Protein AF-A0A0N4WZH7-F1 (afdb_monomer)

pLDDT: mean 87.31, std 12.58, range [33.81, 98.62]

Nearest PDB structures (foldseek):
  8fkv-assembly1_NS  TM=9.648E-01  e=4.299E-36  Homo sapiens
  6zqf-assembly1_CJ  TM=9.391E-01  e=1.153E-21  Saccharomyces cerevisiae S288C
  7d5s-assembly1_5G  TM=7.891E-01  e=1.921E-23  Saccharomyces cerevisiae S288C
  7d5t-assembly1_5G  TM=8.733E-01  e=1.456E-21  Saccharomyces cerevisiae S288C
  6zqe-assembly1_CJ  TM=8.365E-01  e=8.738E-20  Saccharomyces cerevisiae S288C

Organism: Haemonchus placei (NCBI:txid6290)

Sequence (357 aa):
MSPFAKKTTWKFCFELHKCIPNSEIFSRKGVPLKKVVKQAISKSYTDLLVIHEDQKKPNGIIFCHLPEGPTAYFKINSLKFSKDIVHCGESTSHNPEVVLNNFNTRLGHSIARMFACLFPHDPKFTGRRVIEHDEANDEFARYFNRETTPKVLITMSPFAKKTTWKFCFELHKCIPNSEIFSRKGVPLKKVVKQAVSKSYTDLLVIHEDQKKPNGIIFCHLPEGPTAYFKINSLKFSKDIVHCGESTSHNPEVVLNNFNTRLGHSIARMFACLFPHDPKFTGRRVVTFHNQRDYIFFRHHRYEFKKEGQKAALHELGPRFTLRLKWLQKGTFDTRWGEFEWVLKRHEMETSRRRFFL

Structure (mmCIF, N/CA/C/O backbone):
data_AF-A0A0N4WZH7-F1
#
_entry.id   AF-A0A0N4WZH7-F1
#
loop_
_atom_site.group_PDB
_atom_site.id
_atom_site.type_symbol
_atom_site.label_atom_id
_atom_site.label_alt_id
_atom_site.label_comp_id
_atom_site.label_asym_id
_atom_site.label_entity_id
_atom_site.label_seq_id
_atom_site.pdbx_PDB_ins_code
_atom_site.Cartn_x
_atom_site.Cartn_y
_atom_site.Cartn_z
_atom_site.occupancy
_atom_site.B_iso_or_equiv
_atom_site.auth_seq_id
_atom_site.auth_comp_id
_atom_site.auth_asym_id
_atom_site.auth_atom_id
_atom_site.pdbx_PDB_model_num
ATOM 1 N N . MET A 1 1 ? -36.657 -14.010 46.574 1.00 39.59 1 MET A N 1
ATOM 2 C CA . MET A 1 1 ? -35.929 -12.909 45.893 1.00 39.59 1 MET A CA 1
ATOM 3 C C . MET A 1 1 ? -35.488 -11.883 46.931 1.00 39.59 1 MET A C 1
ATOM 5 O O . MET A 1 1 ? -36.318 -11.444 47.715 1.00 39.59 1 MET A O 1
ATOM 9 N N . SER A 1 2 ? -34.201 -11.527 46.962 1.00 33.81 2 SER A N 1
ATOM 10 C CA . SER A 1 2 ? -33.641 -10.518 47.881 1.00 33.81 2 SER A CA 1
ATOM 11 C C . SER A 1 2 ? -34.303 -9.136 47.690 1.00 33.81 2 SER A C 1
ATOM 13 O O . SER A 1 2 ? -34.558 -8.753 46.544 1.00 33.81 2 SER A O 1
ATOM 15 N N . PRO A 1 3 ? -34.537 -8.345 48.759 1.00 42.62 3 PRO A N 1
ATOM 16 C CA . PRO A 1 3 ? -35.141 -7.005 48.686 1.00 42.62 3 PRO A CA 1
ATOM 17 C C . PRO A 1 3 ? -34.359 -5.997 47.817 1.00 42.62 3 PRO A C 1
ATOM 19 O O . PRO A 1 3 ? -34.888 -4.945 47.461 1.00 42.62 3 PRO A O 1
ATOM 22 N N . PHE A 1 4 ? -33.131 -6.327 47.400 1.00 47.91 4 PHE A N 1
ATOM 23 C CA . PHE A 1 4 ? -32.320 -5.517 46.485 1.00 47.91 4 PHE A CA 1
ATOM 24 C C . PHE A 1 4 ? -32.669 -5.700 44.995 1.00 47.91 4 PHE A C 1
ATOM 26 O O . PHE A 1 4 ? -32.384 -4.812 44.193 1.00 47.91 4 PHE A O 1
ATOM 33 N N . ALA A 1 5 ? -33.365 -6.781 44.619 1.00 44.81 5 ALA A N 1
ATOM 34 C CA . ALA A 1 5 ? -33.697 -7.119 43.227 1.00 44.81 5 ALA A CA 1
ATOM 35 C C . ALA A 1 5 ? -34.700 -6.156 42.543 1.00 44.81 5 ALA A C 1
ATOM 37 O O . ALA A 1 5 ? -34.982 -6.290 41.352 1.00 44.81 5 ALA A O 1
ATOM 38 N N . LYS A 1 6 ? -35.248 -5.170 43.270 1.00 51.69 6 LYS A N 1
ATOM 39 C CA . LYS A 1 6 ? -36.235 -4.209 42.742 1.00 51.69 6 LYS A CA 1
ATOM 40 C C . LYS A 1 6 ? -35.627 -2.924 42.160 1.00 51.69 6 LYS A C 1
ATOM 42 O O . LYS A 1 6 ? -36.328 -2.214 41.444 1.00 51.69 6 LYS A O 1
ATOM 47 N N . LYS A 1 7 ? -34.348 -2.612 42.413 1.00 72.12 7 LYS A N 1
ATOM 48 C CA . LYS A 1 7 ? -33.707 -1.393 41.880 1.00 72.12 7 LYS A CA 1
ATOM 49 C C . LYS A 1 7 ? -33.220 -1.602 40.439 1.00 72.12 7 LYS A C 1
ATOM 51 O O . LYS A 1 7 ? -32.592 -2.609 40.128 1.00 72.12 7 LYS A O 1
ATOM 56 N N . THR A 1 8 ? -33.484 -0.630 39.570 1.00 82.81 8 THR A N 1
ATOM 57 C CA . THR A 1 8 ? -33.053 -0.572 38.153 1.00 82.81 8 THR A CA 1
ATOM 58 C C . THR A 1 8 ? -31.553 -0.817 37.981 1.00 82.81 8 THR A C 1
ATOM 60 O O . THR A 1 8 ? -31.154 -1.574 37.102 1.00 82.81 8 THR A O 1
ATOM 63 N N . THR A 1 9 ? -30.729 -0.260 38.867 1.00 86.06 9 THR A N 1
ATOM 64 C CA . THR A 1 9 ? -29.274 -0.459 38.879 1.00 86.06 9 THR A CA 1
ATOM 65 C C . THR A 1 9 ? -28.875 -1.902 39.134 1.00 86.06 9 THR A C 1
ATOM 67 O O . THR A 1 9 ? -27.997 -2.423 38.458 1.00 86.06 9 THR A O 1
ATOM 70 N N . TRP A 1 10 ? -29.570 -2.590 40.040 1.00 87.75 10 TRP A N 1
ATOM 71 C CA . TRP A 1 10 ? -29.320 -4.008 40.285 1.00 87.75 10 TRP A CA 1
ATOM 72 C C . TRP A 1 10 ? -29.681 -4.861 39.077 1.00 87.75 10 TRP A C 1
ATOM 74 O O . TRP A 1 10 ? -28.908 -5.739 38.710 1.00 87.75 10 TRP A O 1
ATOM 84 N N . LYS A 1 11 ? -30.808 -4.564 38.418 1.00 88.88 11 LYS A N 1
ATOM 85 C CA . LYS A 1 11 ? -31.168 -5.225 37.155 1.00 88.88 11 LYS A CA 1
ATOM 86 C C . LYS A 1 11 ? -30.075 -5.039 36.106 1.00 88.88 11 LYS A C 1
ATOM 88 O O . LYS A 1 11 ? -29.728 -5.996 35.430 1.00 88.88 11 LYS A O 1
ATOM 93 N N . PHE A 1 12 ? -29.498 -3.840 36.015 1.00 91.19 12 PHE A N 1
ATOM 94 C CA . PHE A 1 12 ? -28.421 -3.571 35.068 1.00 91.19 12 PHE A CA 1
ATOM 95 C C . PHE A 1 12 ? -27.140 -4.347 35.400 1.00 91.19 12 PHE A C 1
ATOM 97 O O . PHE A 1 12 ? -26.557 -4.952 34.506 1.00 91.19 12 PHE A O 1
ATOM 104 N N . CYS A 1 13 ? -26.755 -4.425 36.679 1.00 91.75 13 CYS A N 1
ATOM 105 C CA . CYS A 1 13 ? -25.639 -5.271 37.107 1.00 91.75 13 CYS A CA 1
ATOM 106 C C . CYS A 1 13 ? -25.865 -6.751 36.763 1.00 91.75 13 CYS A C 1
ATOM 108 O O . CYS A 1 13 ? -24.926 -7.417 36.343 1.00 91.75 13 CYS A O 1
ATOM 110 N N . PHE A 1 14 ? -27.091 -7.266 36.913 1.00 90.75 14 PHE A N 1
ATOM 111 C CA . PHE A 1 14 ? -27.410 -8.650 36.551 1.00 90.75 14 PHE A CA 1
ATOM 112 C C . PHE A 1 14 ? -27.307 -8.910 35.045 1.00 90.75 14 PHE A C 1
ATOM 114 O O . PHE A 1 14 ? -26.806 -9.960 34.662 1.00 90.75 14 PHE A O 1
ATOM 121 N N . GLU A 1 15 ? -27.737 -7.976 34.193 1.00 89.50 15 GLU A N 1
ATOM 122 C CA . GLU A 1 15 ? -27.563 -8.118 32.738 1.00 89.50 15 GLU A CA 1
ATOM 123 C C . GLU A 1 15 ? -26.082 -8.080 32.347 1.00 89.50 15 GLU A C 1
ATOM 125 O O . GLU A 1 15 ? -25.635 -8.919 31.574 1.00 89.50 15 GLU A O 1
ATOM 130 N N . LEU A 1 16 ? -25.292 -7.170 32.931 1.00 90.19 16 LEU A N 1
ATOM 131 C CA . LEU A 1 16 ? -23.845 -7.132 32.694 1.00 90.19 16 LEU A CA 1
ATOM 132 C C . LEU A 1 16 ? -23.151 -8.416 33.158 1.00 90.19 16 LEU A C 1
ATOM 134 O O . LEU A 1 16 ? -22.280 -8.919 32.458 1.00 90.19 16 LEU A O 1
ATOM 138 N N . HIS A 1 17 ? -23.554 -8.964 34.304 1.00 90.12 17 HIS A N 1
ATOM 139 C CA . HIS A 1 17 ? -23.001 -10.207 34.840 1.00 90.12 17 HIS A CA 1
ATOM 140 C C . HIS A 1 17 ? -23.251 -11.412 33.925 1.00 90.12 17 HIS A C 1
ATOM 142 O O . HIS A 1 17 ? -22.389 -12.274 33.811 1.00 90.12 17 HIS A O 1
ATOM 148 N N . LYS A 1 18 ? -24.390 -11.450 33.220 1.00 86.81 18 LYS A N 1
ATOM 149 C CA . LYS A 1 18 ? -24.650 -12.483 32.204 1.00 86.81 18 LYS A CA 1
ATOM 150 C C . LYS A 1 18 ? -23.731 -12.359 30.988 1.00 86.81 18 LYS A C 1
ATOM 152 O O . LYS A 1 18 ? -23.432 -13.365 30.359 1.00 86.81 18 LYS A O 1
ATOM 157 N N . CYS A 1 19 ? -23.311 -11.141 30.649 1.00 86.25 19 CYS A N 1
ATOM 158 C CA . CYS A 1 19 ? -22.458 -10.884 29.492 1.00 86.25 19 CYS A CA 1
ATOM 159 C C . CYS A 1 19 ? -20.964 -11.020 29.806 1.00 86.25 19 CYS A C 1
ATOM 161 O O . CYS A 1 19 ? -20.192 -11.319 28.904 1.00 86.25 19 CYS A O 1
ATOM 163 N N . ILE A 1 20 ? -20.541 -10.752 31.045 1.00 88.75 20 ILE A N 1
ATOM 164 C CA . ILE A 1 20 ? -19.127 -10.738 31.430 1.00 88.75 20 ILE A CA 1
ATOM 165 C C . ILE A 1 20 ? -18.793 -12.047 32.162 1.00 88.75 20 ILE A C 1
ATOM 167 O O . ILE A 1 20 ? -19.196 -12.217 33.319 1.00 88.75 20 ILE A O 1
ATOM 171 N N . PRO A 1 21 ? -18.057 -12.970 31.526 1.00 83.00 21 PRO A N 1
ATOM 172 C CA . PRO A 1 21 ? -17.650 -14.229 32.148 1.00 83.00 21 PRO A CA 1
ATOM 173 C C . PRO A 1 21 ? -16.775 -13.996 33.387 1.00 83.00 21 PRO A C 1
ATOM 175 O O . PRO A 1 21 ? -16.051 -13.009 33.479 1.00 83.00 21 PRO A O 1
ATOM 178 N N . ASN A 1 22 ? -16.836 -14.921 34.351 1.00 86.12 22 ASN A N 1
ATOM 179 C CA . ASN A 1 22 ? -16.078 -14.867 35.612 1.00 86.12 22 ASN A CA 1
ATOM 180 C C . ASN A 1 22 ? -16.279 -13.576 36.440 1.00 86.12 22 ASN A C 1
ATOM 182 O O . ASN A 1 22 ? -15.419 -13.210 37.240 1.00 86.12 22 ASN A O 1
ATOM 186 N N . SER A 1 23 ? -17.404 -12.875 36.266 1.00 91.19 23 SER A N 1
ATOM 187 C CA . SER A 1 23 ? -17.709 -11.660 37.029 1.00 91.19 23 SER A CA 1
ATOM 188 C C . SER A 1 23 ? -18.416 -11.959 38.361 1.00 91.19 23 SER A C 1
ATOM 190 O O . SER A 1 23 ? -19.187 -12.908 38.468 1.00 91.19 23 SER A O 1
ATOM 192 N N . GLU A 1 24 ? -18.201 -11.122 39.382 1.00 93.25 24 GLU A 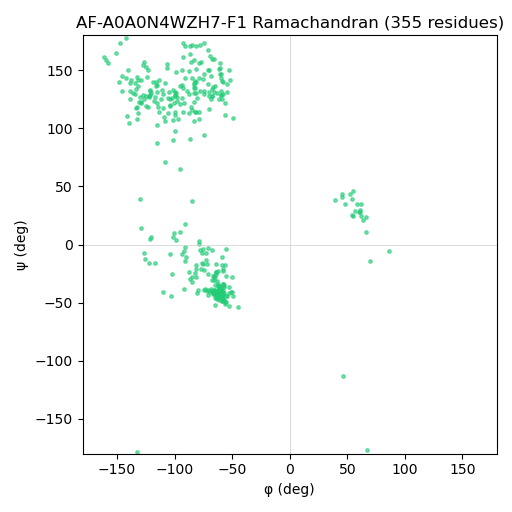N 1
ATOM 193 C CA . GLU A 1 24 ? -18.922 -11.164 40.668 1.00 93.25 24 GLU A CA 1
ATOM 194 C C . GLU A 1 24 ? -19.631 -9.820 40.903 1.00 93.25 24 GLU A C 1
ATOM 196 O O . GLU A 1 24 ? -19.029 -8.750 40.781 1.00 93.25 24 GLU A O 1
ATOM 201 N N . ILE A 1 25 ? -20.918 -9.849 41.271 1.00 92.81 25 ILE A N 1
ATOM 202 C CA . ILE A 1 25 ? -21.655 -8.630 41.633 1.00 92.81 25 ILE A CA 1
ATOM 203 C C . ILE A 1 25 ? -21.427 -8.312 43.112 1.00 92.81 25 ILE A C 1
ATOM 205 O O . ILE A 1 25 ? -21.870 -9.044 43.996 1.00 92.81 25 ILE A O 1
ATOM 209 N N . PHE A 1 26 ? -20.836 -7.150 43.391 1.00 90.19 26 PHE A N 1
ATOM 210 C CA . PHE A 1 26 ? -20.597 -6.676 44.752 1.00 90.19 26 PHE A CA 1
ATOM 211 C C . PHE A 1 26 ? -21.476 -5.471 45.122 1.00 90.19 26 PHE A C 1
ATOM 213 O O . PHE A 1 26 ? -21.505 -4.450 44.433 1.00 90.19 26 PHE A O 1
ATOM 220 N N . SER A 1 27 ? -22.164 -5.545 46.268 1.00 86.12 27 SER A N 1
ATOM 221 C CA . SER A 1 27 ? -22.919 -4.408 46.804 1.00 86.12 27 SER A CA 1
ATOM 222 C C . SER A 1 27 ? -22.040 -3.527 47.683 1.00 86.12 27 SER A C 1
ATOM 224 O O . SER A 1 27 ? -21.668 -3.912 48.789 1.00 86.12 27 SER A O 1
ATOM 226 N N . ARG A 1 28 ? -21.787 -2.294 47.235 1.00 83.25 28 ARG A N 1
ATOM 227 C CA . ARG A 1 28 ? -20.926 -1.346 47.953 1.00 83.25 28 ARG A CA 1
ATOM 228 C C . ARG A 1 28 ? -21.455 -0.946 49.338 1.00 83.25 28 ARG A C 1
ATOM 230 O O . ARG A 1 28 ? -20.640 -0.649 50.195 1.00 83.25 28 ARG A O 1
ATOM 237 N N . LYS A 1 29 ? -22.777 -0.898 49.570 1.00 82.81 29 LYS A N 1
ATOM 238 C CA . LYS A 1 29 ? -23.427 -0.540 50.862 1.00 82.81 29 LYS A CA 1
ATOM 239 C C . LYS A 1 29 ? -22.747 0.609 51.649 1.00 82.81 29 LYS A C 1
ATOM 241 O O . LYS A 1 29 ? -22.643 0.552 52.867 1.00 82.81 29 LYS A O 1
ATOM 246 N N . GLY A 1 30 ? -22.256 1.643 50.959 1.00 81.12 30 GLY A N 1
ATOM 247 C CA . GLY A 1 30 ? -21.566 2.789 51.578 1.00 81.12 30 GLY A CA 1
ATOM 248 C C . GLY A 1 30 ? -20.056 2.625 51.825 1.00 81.12 30 GLY A C 1
ATOM 249 O O . GLY A 1 30 ? -19.393 3.604 52.157 1.00 81.12 30 GLY A O 1
ATOM 250 N N . VAL A 1 31 ? -19.466 1.448 51.593 1.00 88.19 31 VAL A N 1
ATOM 251 C CA . VAL A 1 31 ? -18.012 1.220 51.687 1.00 88.19 31 VAL A CA 1
ATOM 252 C C . VAL A 1 31 ? -17.268 2.162 50.727 1.00 88.19 31 VAL A C 1
ATOM 254 O O . VAL A 1 31 ? -17.624 2.219 49.553 1.00 88.19 31 VAL A O 1
ATOM 257 N N . PRO A 1 32 ? -16.233 2.911 51.150 1.00 90.44 32 PRO A N 1
ATOM 258 C CA . PRO A 1 32 ? -15.471 3.788 50.257 1.00 90.44 32 PRO A CA 1
ATOM 259 C C . PRO A 1 32 ? -14.846 3.039 49.072 1.00 90.44 32 PRO A C 1
ATOM 261 O O . PRO A 1 32 ? -14.278 1.963 49.253 1.00 90.44 32 PRO A O 1
ATOM 264 N N . LEU A 1 33 ? -14.870 3.633 47.871 1.00 88.81 33 LEU A N 1
ATOM 265 C CA . LEU A 1 33 ? -14.382 2.977 46.647 1.00 88.81 33 LEU A CA 1
ATOM 266 C C . LEU A 1 33 ? -12.917 2.524 46.761 1.00 88.81 33 LEU A C 1
ATOM 268 O O . LEU A 1 33 ? -12.581 1.427 46.337 1.00 88.81 33 LEU A O 1
ATOM 272 N N . LYS A 1 34 ? -12.068 3.308 47.437 1.00 89.94 34 LYS A N 1
ATOM 273 C CA . LYS A 1 34 ? -10.663 2.952 47.703 1.00 89.94 34 LYS A CA 1
ATOM 274 C C . LYS A 1 34 ? -10.514 1.633 48.478 1.00 89.94 34 LYS A C 1
ATOM 276 O O . LYS A 1 34 ? -9.556 0.905 48.249 1.00 89.94 34 LYS A O 1
ATOM 281 N N . LYS A 1 35 ? -11.447 1.312 49.386 1.00 92.06 35 LYS A N 1
ATOM 282 C CA . LYS A 1 35 ? -11.456 0.024 50.104 1.00 92.06 35 LYS A CA 1
ATOM 283 C C . LYS A 1 35 ? -11.922 -1.114 49.195 1.00 92.06 35 LYS A C 1
ATOM 285 O O . LYS A 1 35 ? -11.326 -2.181 49.238 1.00 92.06 35 LYS A O 1
ATOM 290 N N . VAL A 1 36 ? -12.920 -0.860 48.345 1.00 91.81 36 VAL A N 1
ATOM 291 C CA . VAL A 1 36 ? -13.404 -1.838 47.354 1.00 91.81 36 VAL A CA 1
ATOM 292 C C . VAL A 1 36 ? -12.299 -2.204 46.364 1.00 91.81 36 VAL A C 1
ATOM 294 O O . VAL A 1 36 ? -12.072 -3.382 46.135 1.00 91.81 36 VAL A O 1
ATOM 297 N N . VAL A 1 37 ? -11.554 -1.220 45.850 1.00 91.62 37 VAL A N 1
ATOM 298 C CA . VAL A 1 37 ? -10.400 -1.450 44.962 1.00 91.62 37 VAL A CA 1
ATOM 299 C C . VAL A 1 37 ? -9.345 -2.323 45.645 1.00 91.62 37 VAL A C 1
ATOM 301 O O . VAL A 1 37 ? -8.926 -3.327 45.081 1.00 91.62 37 VAL A O 1
ATOM 304 N N . LYS A 1 38 ? -8.963 -2.006 46.892 1.00 91.69 38 LYS A N 1
ATOM 305 C CA . LYS A 1 38 ? -8.014 -2.833 47.660 1.00 91.69 38 LYS A CA 1
ATOM 306 C C . LYS A 1 38 ? -8.512 -4.266 47.851 1.00 91.69 38 LYS A C 1
ATOM 308 O O . LYS A 1 38 ? -7.734 -5.202 47.710 1.00 91.69 38 LYS A O 1
ATOM 313 N N . GLN A 1 39 ? -9.798 -4.431 48.155 1.00 92.81 39 GLN A N 1
ATOM 314 C CA . GLN A 1 39 ? -10.411 -5.746 48.308 1.00 92.81 39 GLN A CA 1
ATOM 315 C C . GLN A 1 39 ? -10.421 -6.520 46.981 1.00 92.81 39 GLN A C 1
ATOM 317 O O . GLN A 1 39 ? -10.098 -7.705 46.972 1.00 92.81 39 GLN A O 1
ATOM 322 N N . ALA A 1 40 ? -10.741 -5.859 45.868 1.00 92.69 40 ALA A N 1
ATOM 323 C CA . ALA A 1 40 ? -10.736 -6.464 44.541 1.00 92.69 40 ALA A CA 1
ATOM 324 C C . ALA A 1 40 ? -9.331 -6.960 44.159 1.00 92.69 40 ALA A C 1
ATOM 326 O O . ALA A 1 40 ? -9.175 -8.126 43.807 1.00 92.69 40 ALA A O 1
ATOM 327 N N . ILE A 1 41 ? -8.304 -6.123 44.360 1.00 90.81 41 ILE A N 1
ATOM 328 C CA . ILE A 1 41 ? -6.895 -6.494 44.155 1.00 90.81 41 ILE A CA 1
ATOM 329 C C . ILE A 1 41 ? -6.507 -7.685 45.044 1.00 90.81 41 ILE A C 1
ATOM 331 O O . ILE A 1 41 ? -5.906 -8.638 44.560 1.00 90.81 41 ILE A O 1
ATOM 335 N N . SER A 1 42 ? -6.891 -7.680 46.329 1.00 92.31 42 SER A N 1
ATOM 336 C CA . SER A 1 42 ? -6.578 -8.785 47.256 1.00 92.31 42 SER A CA 1
ATOM 337 C C . SER A 1 42 ? -7.233 -10.119 46.881 1.00 92.31 42 SER A C 1
ATOM 339 O O . SER A 1 42 ? -6.741 -11.171 47.271 1.00 92.31 42 SER A O 1
ATOM 341 N N . LYS A 1 43 ? -8.333 -10.070 46.123 1.00 92.38 43 LYS A N 1
ATOM 342 C CA . LYS A 1 43 ? -9.041 -11.233 45.580 1.00 92.38 43 LYS A CA 1
ATOM 343 C C . LYS A 1 43 ? -8.621 -11.564 44.140 1.00 92.38 43 LYS A C 1
ATOM 345 O O . LYS A 1 43 ? -9.285 -12.365 43.494 1.00 92.38 43 LYS A O 1
ATOM 350 N N . SER A 1 44 ? -7.556 -10.938 43.636 1.00 89.75 44 SER A N 1
ATOM 351 C CA . SER A 1 44 ? -7.021 -11.157 42.286 1.00 89.75 44 SER A CA 1
ATOM 352 C C . SER A 1 44 ? -7.996 -10.827 41.147 1.00 89.75 44 SER A C 1
ATOM 354 O O . SER A 1 44 ? -7.878 -11.380 40.057 1.00 89.75 44 SER A O 1
ATOM 356 N N . TYR A 1 45 ? -8.931 -9.896 41.364 1.00 90.88 45 TYR A N 1
ATOM 357 C CA . TYR A 1 45 ? -9.736 -9.352 40.269 1.00 90.88 45 TYR A CA 1
ATOM 358 C C . TYR A 1 45 ? -8.875 -8.475 39.355 1.00 90.88 45 TYR A C 1
ATOM 360 O O . TYR A 1 45 ? -8.173 -7.580 39.831 1.00 90.88 45 TYR A O 1
ATOM 368 N N . THR A 1 46 ? -8.964 -8.712 38.045 1.00 90.19 46 THR A N 1
ATOM 369 C CA . THR A 1 46 ? -8.238 -7.949 37.015 1.00 90.19 46 THR A CA 1
ATOM 370 C C . THR A 1 46 ? -8.925 -6.637 36.671 1.00 90.19 46 THR A C 1
ATOM 372 O O . THR A 1 46 ? -8.264 -5.679 36.287 1.00 90.19 46 THR A O 1
ATOM 375 N N . ASP A 1 47 ? -10.246 -6.569 36.826 1.00 92.69 47 ASP A N 1
ATOM 376 C CA . ASP A 1 47 ? -11.045 -5.428 36.405 1.00 92.69 47 ASP A CA 1
ATOM 377 C C . ASP A 1 47 ? -12.163 -5.147 37.410 1.00 92.69 47 ASP A C 1
ATOM 379 O O . ASP A 1 47 ? -12.766 -6.051 37.993 1.00 92.69 47 ASP A O 1
ATOM 383 N N . LEU A 1 48 ? -12.450 -3.863 37.612 1.00 94.31 48 LEU A N 1
ATOM 384 C CA . LEU A 1 48 ? -13.529 -3.375 38.458 1.00 94.31 48 LEU A CA 1
ATOM 385 C C . LEU A 1 48 ? -14.453 -2.475 37.642 1.00 94.31 48 LEU A C 1
ATOM 387 O O . LEU A 1 48 ? -14.053 -1.405 37.176 1.00 94.31 48 LEU A O 1
ATOM 391 N N . LEU A 1 49 ? -15.716 -2.886 37.528 1.00 94.75 49 LEU A N 1
ATOM 392 C CA . LEU A 1 49 ? -16.781 -2.070 36.955 1.00 94.75 49 LEU A CA 1
ATOM 393 C C . LEU A 1 49 ? -17.576 -1.398 38.075 1.00 94.75 49 LEU A C 1
ATOM 395 O O . LEU A 1 49 ? -18.132 -2.063 38.949 1.00 94.75 49 LEU A O 1
ATOM 399 N N . VAL A 1 50 ? -17.666 -0.070 38.036 1.00 93.88 50 VAL A N 1
ATOM 400 C CA . VAL A 1 50 ? -18.451 0.710 39.000 1.00 93.88 50 VAL A CA 1
ATOM 401 C C . VAL A 1 50 ? -19.617 1.363 38.280 1.00 93.88 50 VAL A C 1
ATOM 403 O O . VAL A 1 50 ? -19.426 2.250 37.449 1.00 93.88 50 VAL A O 1
ATOM 406 N N . ILE A 1 51 ? -20.835 0.951 38.624 1.00 92.94 51 ILE A N 1
ATOM 407 C CA . ILE A 1 51 ? -22.052 1.569 38.098 1.00 92.94 51 ILE A CA 1
ATOM 408 C C . ILE A 1 51 ? -22.373 2.816 38.920 1.00 92.94 51 ILE A C 1
ATOM 410 O O . ILE A 1 51 ? -22.530 2.746 40.141 1.00 92.94 51 ILE A O 1
ATOM 414 N N . HIS A 1 52 ? -22.462 3.955 38.241 1.00 89.19 52 HIS A N 1
ATOM 415 C CA . HIS A 1 52 ? -22.899 5.215 38.822 1.00 89.19 52 HIS A CA 1
ATOM 416 C C . HIS A 1 52 ? -24.425 5.338 38.703 1.00 89.19 52 HIS A C 1
ATOM 418 O O . HIS A 1 52 ? -25.005 5.082 37.643 1.00 89.19 52 HIS A O 1
ATOM 424 N N . GLU A 1 53 ? -25.070 5.709 39.809 1.00 86.38 53 GLU A N 1
ATOM 425 C CA . GLU A 1 53 ? -26.519 5.876 39.921 1.00 86.38 53 GLU A CA 1
ATOM 426 C C . GLU A 1 53 ? -26.837 7.346 40.195 1.00 86.38 53 GLU A C 1
ATOM 428 O O . GLU A 1 53 ? -26.266 7.949 41.102 1.00 86.38 53 GLU A O 1
ATOM 433 N N . ASP A 1 54 ? -27.778 7.900 39.437 1.00 84.19 54 ASP A N 1
ATOM 434 C CA . ASP A 1 54 ? -28.360 9.220 39.666 1.00 84.19 54 ASP A CA 1
ATOM 435 C C . ASP A 1 54 ? -29.881 9.124 39.536 1.00 84.19 54 ASP A C 1
ATOM 437 O O . ASP A 1 54 ? -30.398 8.388 38.696 1.00 84.19 54 ASP A O 1
ATOM 441 N N . GLN A 1 55 ? -30.611 9.801 40.421 1.00 83.62 55 GLN A N 1
ATOM 442 C CA . GLN A 1 55 ? -32.076 9.724 40.510 1.00 83.62 55 GLN A CA 1
ATOM 443 C C . GLN A 1 55 ? -32.636 8.284 40.447 1.00 83.62 55 GLN A C 1
ATOM 445 O O . GLN A 1 55 ? -33.650 8.013 39.801 1.00 83.62 55 GLN A O 1
ATOM 450 N N . LYS A 1 56 ? -31.973 7.334 41.126 1.00 81.69 56 LYS A N 1
ATOM 451 C CA . LYS A 1 56 ? -32.324 5.899 41.129 1.00 81.69 56 LYS A CA 1
ATOM 452 C C . LYS A 1 56 ? -32.272 5.239 39.739 1.00 81.69 56 LYS A C 1
ATOM 454 O O . LYS A 1 56 ? -33.002 4.276 39.490 1.00 81.69 56 LYS A O 1
ATOM 459 N N . LYS A 1 57 ? -31.443 5.736 38.819 1.00 85.19 57 LYS A N 1
ATOM 460 C CA . LYS A 1 57 ? -31.192 5.143 37.498 1.00 85.19 57 LYS A CA 1
ATOM 461 C C . LYS A 1 57 ? -29.687 5.072 37.211 1.00 85.19 57 LYS A C 1
ATOM 463 O O . LYS A 1 57 ? -28.959 5.992 37.580 1.00 85.19 57 LYS A O 1
ATOM 468 N N . PRO A 1 58 ? -29.206 4.025 36.521 1.00 90.12 58 PRO A N 1
ATOM 469 C CA . PRO A 1 58 ? -27.841 4.003 36.006 1.00 90.12 58 PRO A CA 1
ATOM 470 C C . PRO A 1 58 ? -27.631 5.145 35.014 1.00 90.12 58 PRO A C 1
ATOM 472 O O . PRO A 1 58 ? -28.379 5.253 34.043 1.00 90.12 58 PRO A O 1
ATOM 475 N N . ASN A 1 59 ? -26.617 5.976 35.238 1.00 92.06 59 ASN A N 1
ATOM 476 C CA . ASN A 1 59 ? -26.267 7.072 34.327 1.00 92.06 59 ASN A CA 1
ATOM 477 C C . ASN A 1 59 ? -24.792 7.051 33.891 1.00 92.06 59 ASN A C 1
ATOM 479 O O . ASN A 1 59 ? -24.409 7.805 32.996 1.00 92.06 59 ASN A O 1
ATOM 483 N N . GLY A 1 60 ? -23.971 6.179 34.477 1.00 93.94 60 GLY A N 1
ATOM 484 C CA . GLY A 1 60 ? -22.566 6.051 34.120 1.00 93.94 60 GLY A CA 1
ATOM 485 C C . GLY A 1 60 ? -21.962 4.715 34.531 1.00 93.94 60 GLY A C 1
ATOM 486 O O . GLY A 1 60 ? -22.476 4.029 35.415 1.00 93.94 60 GLY A O 1
ATOM 487 N N . ILE A 1 61 ? -20.861 4.351 33.882 1.00 95.12 61 ILE A N 1
ATOM 488 C CA . ILE A 1 61 ? -20.064 3.157 34.175 1.00 95.12 61 ILE A CA 1
ATOM 489 C C . ILE A 1 61 ? -18.600 3.564 34.187 1.00 95.12 61 ILE A C 1
ATOM 491 O O . ILE A 1 61 ? -18.121 4.198 33.248 1.00 95.12 61 ILE A O 1
ATOM 495 N N . ILE A 1 62 ? -17.887 3.186 35.240 1.00 93.94 62 ILE A N 1
ATOM 496 C CA . ILE A 1 62 ? -16.433 3.293 35.308 1.00 93.94 62 ILE A CA 1
ATOM 497 C C . ILE A 1 62 ? -15.862 1.904 35.073 1.00 93.94 62 ILE A C 1
ATOM 499 O O . ILE A 1 62 ? -16.223 0.974 35.787 1.00 93.94 62 ILE A O 1
ATOM 503 N N . PHE A 1 63 ? -14.957 1.791 34.112 1.00 94.50 63 PHE A N 1
ATOM 504 C CA . PHE A 1 63 ? -14.096 0.630 33.932 1.00 94.50 63 PHE A CA 1
ATOM 505 C C . PHE A 1 63 ? -12.738 0.963 34.530 1.00 94.50 63 PHE A C 1
ATOM 507 O O . PHE A 1 63 ? -12.173 2.013 34.220 1.00 94.50 63 PHE A O 1
ATOM 514 N N . CYS A 1 64 ? -12.236 0.100 35.401 1.00 92.62 64 CYS A N 1
ATOM 515 C CA . CYS A 1 64 ? -10.945 0.258 36.046 1.00 92.62 64 CYS A CA 1
ATOM 516 C C . CYS A 1 64 ? -10.183 -1.055 35.920 1.00 92.62 64 CYS A C 1
ATOM 518 O O . CYS A 1 64 ? -10.597 -2.055 36.502 1.00 92.62 64 CYS A O 1
ATOM 520 N N . HIS A 1 65 ? -9.090 -1.043 35.164 1.00 91.06 65 HIS A N 1
ATOM 521 C CA . HIS A 1 65 ? -8.186 -2.181 35.108 1.00 91.06 65 HIS A CA 1
ATOM 522 C C . HIS A 1 65 ? -7.254 -2.138 36.329 1.00 91.06 65 HIS A C 1
ATOM 524 O O . HIS A 1 65 ? -6.692 -1.093 36.661 1.00 91.06 65 HIS A O 1
ATOM 530 N N . LEU A 1 66 ? -7.129 -3.253 37.036 1.00 89.62 66 LEU A N 1
ATOM 531 C CA . LEU A 1 66 ? -6.403 -3.392 38.296 1.00 89.62 66 LEU A CA 1
ATOM 532 C C . LEU A 1 66 ? -5.089 -4.163 38.080 1.00 89.62 66 LEU A C 1
ATOM 534 O O . LEU A 1 66 ? -4.992 -4.959 37.151 1.00 89.62 66 LEU A O 1
ATOM 538 N N . PRO A 1 67 ? -4.071 -3.983 38.943 1.00 84.19 67 PRO A N 1
ATOM 539 C CA . PRO A 1 67 ? -4.014 -3.049 40.072 1.00 84.19 67 PRO A CA 1
ATOM 540 C C . PRO A 1 67 ? -3.634 -1.609 39.679 1.00 84.19 67 PRO A C 1
ATOM 542 O O . PRO A 1 67 ? -4.015 -0.680 40.387 1.00 84.19 67 PRO A O 1
ATOM 545 N N . GLU A 1 68 ? -2.931 -1.416 38.558 1.00 82.94 68 GLU A N 1
ATOM 546 C CA . GLU A 1 68 ? -2.421 -0.111 38.086 1.00 82.94 68 GLU A CA 1
ATOM 547 C C . GLU A 1 68 ? -2.783 0.165 36.617 1.00 82.94 68 GLU A C 1
ATOM 549 O O . GLU A 1 68 ? -1.984 0.654 35.818 1.00 82.94 68 GLU A O 1
ATOM 554 N N . GLY A 1 69 ? -3.997 -0.204 36.222 1.00 79.88 69 GLY A N 1
ATOM 555 C CA . GLY A 1 69 ? -4.456 -0.080 34.849 1.00 79.88 69 GLY A CA 1
ATOM 556 C C . GLY A 1 69 ? -5.200 1.223 34.540 1.00 79.88 69 GLY A C 1
ATOM 557 O O . GLY A 1 69 ? -5.500 2.036 35.423 1.00 79.88 69 GLY A O 1
ATOM 558 N N . PRO A 1 70 ? -5.520 1.450 33.252 1.00 85.31 70 PRO A N 1
ATOM 559 C CA . PRO A 1 70 ? -6.319 2.594 32.841 1.00 85.31 70 PRO A CA 1
ATOM 560 C C . PRO A 1 70 ? -7.700 2.580 33.506 1.00 85.31 70 PRO A C 1
ATOM 562 O O . PRO A 1 70 ? -8.304 1.531 33.733 1.00 85.31 70 PRO A O 1
ATOM 565 N N . THR A 1 71 ? -8.212 3.779 33.777 1.00 90.88 71 THR A N 1
ATOM 566 C CA . THR A 1 71 ? -9.580 3.994 34.251 1.00 90.88 71 THR A CA 1
ATOM 567 C C . THR A 1 71 ? -10.319 4.881 33.261 1.00 90.88 71 THR A C 1
ATOM 569 O O . THR A 1 71 ? -9.816 5.939 32.881 1.00 90.88 71 THR A O 1
ATOM 572 N N . ALA A 1 72 ? -11.514 4.469 32.850 1.00 93.38 72 ALA A N 1
ATOM 573 C CA . ALA A 1 72 ? -12.348 5.229 31.929 1.00 93.38 72 ALA A CA 1
ATOM 574 C C . ALA A 1 72 ? -13.794 5.295 32.424 1.00 93.38 72 ALA A C 1
ATOM 576 O O . ALA A 1 72 ? -14.379 4.291 32.829 1.00 93.38 72 ALA A O 1
ATOM 577 N N . TYR A 1 73 ? -14.368 6.496 32.373 1.00 94.38 73 TYR A N 1
ATOM 578 C CA . TYR A 1 73 ? -15.768 6.756 32.689 1.00 94.38 73 TYR A CA 1
ATOM 579 C C . TYR A 1 73 ? -16.578 6.912 31.402 1.00 94.38 73 TYR A C 1
ATOM 581 O O . TYR A 1 73 ? -16.205 7.684 30.517 1.00 94.38 73 TYR A O 1
ATOM 589 N N . PHE A 1 74 ? -17.719 6.234 31.334 1.00 94.56 74 PHE A N 1
ATOM 590 C CA . PHE A 1 74 ? -18.674 6.329 30.237 1.00 94.56 74 PHE A CA 1
ATOM 591 C C . PHE A 1 74 ? -20.026 6.761 30.777 1.00 94.56 74 PHE A C 1
ATOM 593 O O . PHE A 1 74 ? -20.576 6.124 31.674 1.00 94.56 74 PHE A O 1
ATOM 600 N N . LYS A 1 75 ? -20.587 7.822 30.198 1.00 94.81 75 LYS A N 1
ATOM 601 C CA . LYS A 1 75 ? -21.974 8.210 30.446 1.00 94.81 75 LYS A CA 1
ATOM 602 C C . LYS A 1 75 ? -22.907 7.250 29.708 1.00 94.81 75 LYS A C 1
ATOM 604 O O . LYS A 1 75 ? -22.735 7.004 28.516 1.00 94.81 75 LYS A O 1
ATOM 609 N N . ILE A 1 76 ? -23.924 6.753 30.401 1.00 93.38 76 ILE A N 1
ATOM 610 C CA . ILE A 1 76 ? -25.001 5.972 29.797 1.00 93.38 76 ILE A CA 1
ATOM 611 C C . ILE A 1 76 ? -26.018 6.960 29.222 1.00 93.38 76 ILE A C 1
ATOM 613 O O . ILE A 1 76 ? -26.755 7.607 29.963 1.00 93.38 76 ILE A O 1
ATOM 617 N N . ASN A 1 77 ? -26.050 7.092 27.895 1.00 89.81 77 ASN A N 1
ATOM 618 C CA . ASN A 1 77 ? -27.018 7.960 27.211 1.00 89.81 77 ASN A CA 1
ATOM 619 C C . ASN A 1 77 ? -28.358 7.257 26.958 1.00 89.81 77 ASN A C 1
ATOM 621 O O . ASN A 1 77 ? -29.405 7.897 26.952 1.00 89.81 77 ASN A O 1
ATOM 625 N N . SER A 1 78 ? -28.327 5.942 26.738 1.00 89.06 78 SER A N 1
ATOM 626 C CA . SER A 1 78 ? -29.507 5.114 26.500 1.00 89.06 78 SER A CA 1
ATOM 627 C C . SER A 1 78 ? -29.285 3.737 27.116 1.00 89.06 78 SER A C 1
ATOM 629 O O . SER A 1 78 ? -28.226 3.144 26.924 1.00 89.06 78 SER A O 1
ATOM 631 N N . LEU A 1 79 ? -30.273 3.247 27.864 1.00 89.12 79 LEU A N 1
ATOM 632 C CA . LEU A 1 79 ? -30.265 1.921 28.475 1.00 89.12 79 LEU A CA 1
ATOM 633 C C . LEU A 1 79 ? -31.568 1.207 28.122 1.00 89.12 79 LEU A C 1
ATOM 635 O O . LEU A 1 79 ? -32.649 1.699 28.448 1.00 89.12 79 LEU A O 1
ATOM 639 N N . LYS A 1 80 ? -31.456 0.042 27.483 1.00 89.75 80 LYS A N 1
ATOM 640 C CA . LYS A 1 80 ? -32.562 -0.889 27.241 1.00 89.75 80 LYS A CA 1
ATOM 641 C C . LYS A 1 80 ? -32.209 -2.227 27.877 1.00 89.75 80 LYS A C 1
ATOM 643 O O . LYS A 1 80 ? -31.085 -2.695 27.716 1.00 89.75 80 LYS A O 1
ATOM 648 N N . PHE A 1 81 ? -33.144 -2.812 28.618 1.00 89.19 81 PHE A N 1
ATOM 649 C CA . PHE A 1 81 ? -32.973 -4.150 29.187 1.00 89.19 81 PHE A CA 1
ATOM 650 C C . PHE A 1 81 ? -33.339 -5.208 28.145 1.00 89.19 81 PHE A C 1
ATOM 652 O O . PHE A 1 81 ? -34.086 -4.898 27.220 1.00 89.19 81 PHE A O 1
ATOM 659 N N . SER A 1 82 ? -32.862 -6.446 28.307 1.00 86.06 82 SER A N 1
ATOM 660 C CA . SER A 1 82 ? -33.130 -7.555 27.368 1.00 86.06 82 SER A CA 1
ATOM 661 C C . SER A 1 82 ? -34.622 -7.697 27.030 1.00 86.06 82 SER A C 1
ATOM 663 O O . SER A 1 82 ? -35.000 -7.742 25.864 1.00 86.06 82 SER A O 1
ATOM 665 N N . LYS A 1 83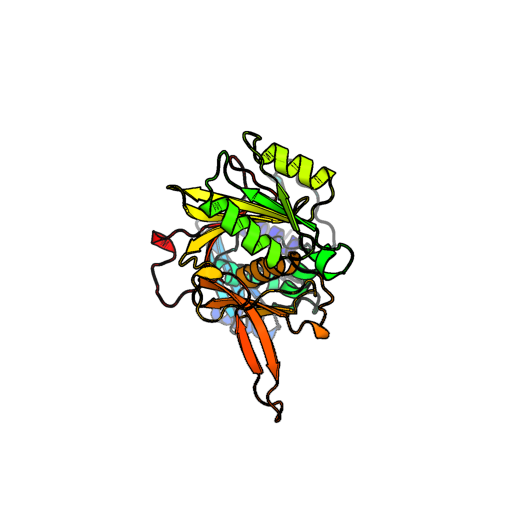 ? -35.484 -7.618 28.051 1.00 85.88 83 LYS A N 1
ATOM 666 C CA . LYS A 1 83 ? -36.954 -7.628 27.930 1.00 85.88 83 LYS A CA 1
ATOM 667 C C . LYS A 1 83 ? -37.562 -6.517 27.058 1.00 85.88 83 LYS A C 1
ATOM 669 O O . LYS A 1 83 ? -38.705 -6.645 26.642 1.00 85.88 83 LYS A O 1
ATOM 674 N N . ASP A 1 84 ? -36.844 -5.417 26.835 1.00 88.38 84 ASP A N 1
ATOM 675 C CA . ASP A 1 84 ? -37.312 -4.255 26.068 1.00 88.38 84 ASP A CA 1
ATOM 676 C C . ASP A 1 84 ? -36.739 -4.251 24.629 1.00 88.38 84 ASP A C 1
ATOM 678 O O . ASP A 1 84 ? -36.909 -3.277 23.890 1.00 88.38 84 ASP A O 1
ATOM 682 N N . ILE A 1 85 ? -36.030 -5.316 24.229 1.00 87.56 85 ILE A N 1
ATOM 683 C CA . ILE A 1 85 ? -35.428 -5.489 22.902 1.00 87.56 85 ILE A CA 1
ATOM 684 C C . ILE A 1 85 ? -36.277 -6.479 22.090 1.00 87.56 85 ILE A C 1
ATOM 686 O O . ILE A 1 85 ? -36.519 -7.608 22.509 1.00 87.56 85 ILE A O 1
ATOM 690 N N . VAL A 1 86 ? -36.718 -6.058 20.901 1.00 87.94 86 VAL A N 1
ATOM 691 C CA . VAL A 1 86 ? -37.500 -6.900 19.981 1.00 87.94 86 VAL A CA 1
ATOM 692 C C . VAL A 1 86 ? -36.613 -8.033 19.448 1.00 87.94 86 VAL A C 1
ATOM 694 O O . VAL A 1 86 ? -35.484 -7.775 19.039 1.00 87.94 86 VAL A O 1
ATOM 697 N N . HIS A 1 87 ? -37.117 -9.272 19.447 1.00 85.88 87 HIS A N 1
ATOM 698 C CA . HIS A 1 87 ? -36.378 -10.484 19.046 1.00 85.88 87 HIS A CA 1
ATOM 699 C C . HIS A 1 87 ? -35.120 -10.794 19.887 1.00 85.88 87 HIS A C 1
ATOM 701 O O . HIS A 1 87 ? -34.171 -11.394 19.386 1.00 85.88 87 HIS A O 1
ATOM 707 N N . CYS A 1 88 ? -35.093 -10.408 21.167 1.00 81.69 88 CYS A N 1
ATOM 708 C CA . CYS A 1 88 ? -33.997 -10.779 22.064 1.00 81.69 88 CYS A CA 1
ATOM 709 C C . CYS A 1 88 ? -34.038 -12.285 22.384 1.00 81.69 88 CYS A C 1
ATOM 711 O O . CYS A 1 88 ? -35.010 -12.765 22.965 1.00 81.69 88 CYS A O 1
ATOM 713 N N . GLY A 1 89 ? -33.000 -13.024 21.983 1.00 79.75 89 GLY A N 1
ATOM 714 C CA . GLY A 1 89 ? -32.814 -14.433 22.339 1.00 79.75 89 GLY A CA 1
ATOM 715 C C . GLY A 1 89 ? -32.208 -14.620 23.733 1.00 79.75 89 GLY A C 1
ATOM 716 O O . GLY A 1 89 ? -31.747 -13.667 24.364 1.00 79.75 89 GLY A O 1
ATOM 717 N N . GLU A 1 90 ? -32.184 -15.862 24.213 1.00 78.25 90 GLU A N 1
ATOM 718 C CA . GLU A 1 90 ? -31.526 -16.206 25.475 1.00 78.25 90 GLU A CA 1
ATOM 719 C C . GLU A 1 90 ? -30.012 -16.372 25.284 1.00 78.25 90 GLU A C 1
ATOM 721 O O . GLU A 1 90 ? -29.549 -16.934 24.290 1.00 78.25 90 GLU A O 1
ATOM 726 N N . SER A 1 91 ? -29.225 -15.877 26.244 1.00 71.50 91 SER A N 1
ATOM 727 C CA . SER A 1 91 ? -27.774 -16.088 26.249 1.00 71.50 91 SER A CA 1
ATOM 728 C C . SER A 1 91 ? -27.462 -17.562 26.482 1.00 71.50 91 SER A C 1
ATOM 730 O O . SER A 1 91 ? -28.013 -18.176 27.395 1.00 71.50 91 SER A O 1
ATOM 732 N N . THR A 1 92 ? -26.532 -18.116 25.706 1.00 78.62 92 THR A N 1
ATOM 733 C CA . THR A 1 92 ? -26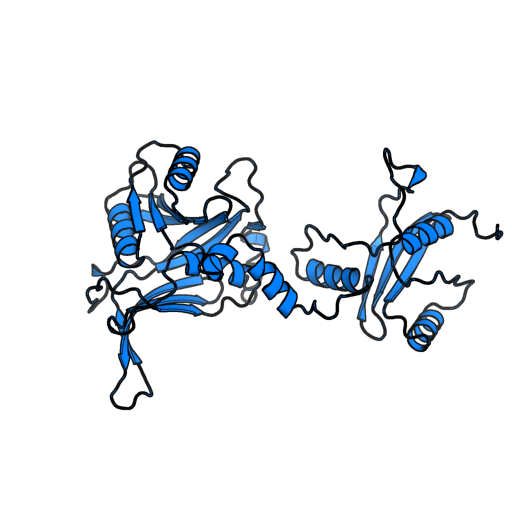.007 -19.465 25.962 1.00 78.62 92 THR A CA 1
ATOM 734 C C . THR A 1 92 ? -24.985 -19.446 27.104 1.00 78.62 92 THR A C 1
ATOM 736 O O . THR A 1 92 ? -24.571 -18.380 27.563 1.00 78.62 92 THR A O 1
ATOM 739 N N . SER A 1 93 ? -24.554 -20.628 27.553 1.00 73.25 93 SER A N 1
ATOM 740 C CA . SER A 1 93 ? -23.496 -20.791 28.559 1.00 73.25 93 SER A CA 1
ATOM 741 C C . SER A 1 93 ? -22.071 -20.631 28.008 1.00 73.25 93 SER A C 1
ATOM 743 O O . SER A 1 93 ? -21.114 -20.804 28.758 1.00 73.25 93 SER A O 1
ATOM 745 N N . HIS A 1 94 ? -21.907 -20.364 26.708 1.00 74.75 94 HIS A N 1
ATOM 746 C CA . HIS A 1 94 ? -20.592 -20.205 26.085 1.00 74.75 94 HIS A CA 1
ATOM 747 C C . HIS A 1 94 ? -20.029 -18.801 26.321 1.00 74.75 94 HIS A C 1
ATOM 749 O O . HIS A 1 94 ? -20.778 -17.829 26.430 1.00 74.75 94 HIS A O 1
ATOM 755 N N . ASN A 1 95 ? -18.698 -18.689 26.352 1.00 73.31 95 ASN A N 1
ATOM 756 C CA . ASN A 1 95 ? -18.035 -17.390 26.436 1.00 73.31 95 ASN A CA 1
ATOM 757 C C . ASN A 1 95 ? -18.353 -16.554 25.185 1.00 73.31 95 ASN A C 1
ATOM 759 O O . ASN A 1 95 ? -18.187 -17.057 24.071 1.00 73.31 95 ASN A O 1
ATOM 763 N N . PRO A 1 96 ? -18.786 -15.294 25.344 1.00 75.00 96 PRO A N 1
A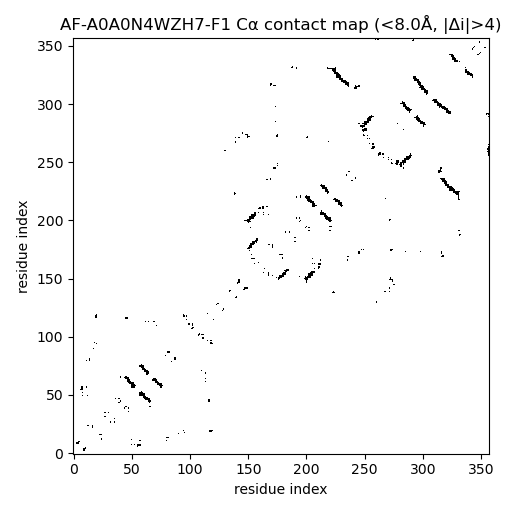TOM 764 C CA . PRO A 1 96 ? -19.093 -14.438 24.209 1.00 75.00 96 PRO A CA 1
ATOM 765 C C . PRO A 1 96 ? -17.819 -13.941 23.518 1.00 75.00 96 PRO A C 1
ATOM 767 O O . PRO A 1 96 ? -16.807 -13.660 24.164 1.00 75.00 96 PRO A O 1
ATOM 770 N N . GLU A 1 97 ? -17.902 -13.774 22.199 1.00 73.19 97 GLU A N 1
ATOM 771 C CA . GLU A 1 97 ? -16.893 -13.070 21.412 1.00 73.19 97 GLU A CA 1
ATOM 772 C C . GLU A 1 97 ? -17.136 -11.555 21.474 1.00 73.19 97 GLU A C 1
ATOM 774 O O . GLU A 1 97 ? -18.265 -11.074 21.338 1.00 73.19 97 GLU A O 1
ATOM 779 N N . VAL A 1 98 ? -16.069 -10.785 21.693 1.00 78.50 98 VAL A N 1
ATOM 780 C CA . VAL A 1 98 ? -16.152 -9.327 21.828 1.00 78.50 98 VAL A CA 1
ATOM 781 C C . VAL A 1 98 ? -15.929 -8.669 20.474 1.00 78.50 98 VAL A C 1
ATOM 783 O O . VAL A 1 98 ? -14.818 -8.670 19.950 1.00 78.50 98 VAL A O 1
ATOM 786 N N . VAL A 1 99 ? -16.961 -8.018 19.943 1.00 75.12 99 VAL A N 1
ATOM 787 C CA . VAL A 1 99 ? -16.867 -7.255 18.691 1.00 75.12 99 VAL A CA 1
ATOM 788 C C . VAL A 1 99 ? -16.717 -5.763 18.996 1.00 75.12 99 VAL A C 1
ATOM 790 O O . VAL A 1 99 ? -17.631 -5.126 19.522 1.00 75.12 99 VAL A O 1
ATOM 793 N N . LEU A 1 100 ? -15.561 -5.182 18.654 1.00 75.94 100 LEU A N 1
ATOM 794 C CA . LEU A 1 100 ? -15.229 -3.773 18.910 1.00 75.94 100 LEU A CA 1
ATOM 795 C C . LEU A 1 100 ? -15.069 -2.992 17.604 1.00 75.94 100 LEU A C 1
ATOM 797 O O . LEU A 1 100 ? -13.969 -2.815 17.083 1.00 75.94 100 LEU A O 1
ATOM 801 N N . ASN A 1 101 ? -16.181 -2.468 17.095 1.00 66.25 101 ASN A N 1
ATOM 802 C CA . ASN A 1 101 ? -16.193 -1.713 15.845 1.00 66.25 101 ASN A CA 1
ATOM 803 C C . ASN A 1 101 ? -15.841 -0.233 16.061 1.00 66.25 101 ASN A C 1
ATOM 805 O 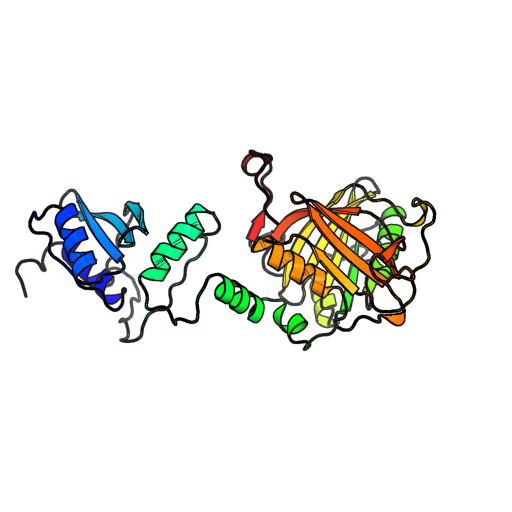O . ASN A 1 101 ? -16.274 0.389 17.029 1.00 66.25 101 ASN A O 1
ATOM 809 N N . ASN A 1 102 ? -15.110 0.355 15.108 1.00 68.69 102 ASN A N 1
ATOM 810 C CA . ASN A 1 102 ? -14.817 1.795 15.029 1.00 68.69 102 ASN A CA 1
ATOM 811 C C . ASN A 1 102 ? -13.931 2.381 16.155 1.00 68.69 102 ASN A C 1
ATOM 813 O O . ASN A 1 102 ? -13.916 3.595 16.368 1.00 68.69 102 ASN A O 1
ATOM 817 N N . PHE A 1 103 ? -13.109 1.566 16.827 1.00 75.44 103 PHE A N 1
ATOM 818 C CA . PHE A 1 103 ? -12.123 2.012 17.833 1.00 75.44 103 PHE A CA 1
ATOM 819 C C . PHE A 1 103 ? -10.771 2.457 17.223 1.00 75.44 103 PHE A C 1
ATOM 821 O O . PHE A 1 103 ? -9.708 2.262 17.806 1.00 75.44 103 PHE A O 1
ATOM 828 N N . ASN A 1 104 ? -10.793 3.121 16.064 1.00 67.06 104 ASN A N 1
ATOM 829 C CA . ASN A 1 104 ? -9.604 3.335 15.217 1.00 67.06 104 ASN A CA 1
ATOM 830 C C . ASN A 1 104 ? -8.639 4.432 15.725 1.00 67.06 104 ASN A C 1
ATOM 832 O O . ASN A 1 104 ? -7.556 4.639 15.174 1.00 67.06 104 ASN A O 1
ATOM 836 N N . THR A 1 105 ? -9.005 5.178 16.772 1.00 66.56 105 THR A N 1
ATOM 837 C CA . THR A 1 105 ? -8.152 6.234 17.351 1.00 66.56 105 THR A CA 1
ATOM 838 C C . THR A 1 105 ? -7.187 5.665 18.397 1.00 66.56 105 THR A C 1
ATOM 840 O O . THR A 1 105 ? -7.378 4.563 18.895 1.00 66.56 105 THR A O 1
ATOM 843 N N . ARG A 1 106 ? -6.130 6.395 18.789 1.00 60.31 106 ARG A N 1
ATOM 844 C CA . ARG A 1 106 ? -5.215 5.937 19.862 1.00 60.31 106 ARG A CA 1
ATOM 845 C C . ARG A 1 106 ? -5.953 5.703 21.187 1.00 60.31 106 ARG A C 1
ATOM 847 O O . ARG A 1 106 ? -5.700 4.708 21.858 1.00 60.31 106 ARG A O 1
ATOM 854 N N . LEU A 1 107 ? -6.866 6.611 21.537 1.00 69.44 107 LEU A N 1
ATOM 855 C CA . LEU A 1 107 ? -7.740 6.451 22.698 1.00 69.44 107 LEU A CA 1
ATOM 856 C C . LEU A 1 107 ? -8.697 5.270 22.494 1.00 69.44 107 LEU A C 1
ATOM 858 O O . LEU A 1 107 ? -8.849 4.461 23.401 1.00 69.44 107 LEU A O 1
ATOM 862 N N . GLY A 1 108 ? -9.255 5.132 21.287 1.00 74.56 108 GLY A N 1
ATOM 863 C CA . GLY A 1 108 ? -10.082 3.997 20.885 1.00 74.56 108 GLY A CA 1
ATOM 864 C C . GLY A 1 108 ? -9.384 2.662 21.132 1.00 74.56 108 GLY A C 1
ATOM 865 O O . GLY A 1 108 ? -9.903 1.843 21.873 1.00 74.56 108 GLY A O 1
ATOM 866 N N . HIS A 1 109 ? -8.161 2.474 20.639 1.00 70.94 109 HIS A N 1
ATOM 867 C CA . HIS A 1 109 ? -7.386 1.257 20.893 1.00 70.94 109 HIS A CA 1
ATOM 868 C C . HIS A 1 109 ? -7.118 1.014 22.385 1.00 70.94 109 HIS A C 1
ATOM 870 O O . HIS A 1 109 ? -7.166 -0.128 22.836 1.00 70.94 109 HIS A O 1
ATOM 876 N N . SER A 1 110 ? -6.837 2.065 23.164 1.00 75.19 110 SER A N 1
ATOM 877 C CA . SER A 1 110 ? -6.627 1.930 24.613 1.00 75.19 110 SER A CA 1
ATOM 878 C C . SER A 1 110 ? -7.895 1.464 25.329 1.00 75.19 110 SER A C 1
ATOM 880 O O . SER A 1 110 ? -7.821 0.606 26.204 1.00 75.19 110 SER A O 1
ATOM 882 N N . ILE A 1 111 ? -9.052 2.004 24.940 1.00 84.06 111 ILE A N 1
ATOM 883 C CA . ILE A 1 111 ? -10.359 1.601 25.466 1.00 84.06 111 ILE A CA 1
ATOM 884 C C . ILE A 1 111 ? -10.713 0.187 24.992 1.00 84.06 111 ILE A C 1
ATOM 886 O O . ILE A 1 111 ? -11.185 -0.618 25.785 1.00 84.06 111 ILE A O 1
ATOM 890 N N . ALA A 1 112 ? -10.436 -0.143 23.731 1.00 82.88 112 ALA A N 1
ATOM 891 C CA . ALA A 1 112 ? -10.709 -1.455 23.163 1.00 82.88 112 ALA A CA 1
ATOM 892 C C . ALA A 1 112 ? -9.940 -2.560 23.896 1.00 82.88 112 ALA A C 1
ATOM 894 O O . ALA A 1 112 ? -10.519 -3.579 24.253 1.00 82.88 112 ALA A O 1
ATOM 895 N N . ARG A 1 113 ? -8.655 -2.327 24.197 1.00 79.88 113 ARG A N 1
ATOM 896 C CA . ARG A 1 113 ? -7.854 -3.240 25.027 1.00 79.88 113 ARG A CA 1
ATOM 897 C C . ARG A 1 113 ? -8.444 -3.401 26.424 1.00 79.88 113 ARG A C 1
ATOM 899 O O . ARG A 1 113 ? -8.561 -4.521 26.895 1.00 79.88 113 ARG A O 1
ATOM 906 N N . MET A 1 114 ? -8.853 -2.299 27.052 1.00 85.38 114 MET A N 1
ATOM 907 C CA . MET A 1 114 ? -9.482 -2.328 28.374 1.00 85.38 114 MET A CA 1
ATOM 908 C C . MET A 1 114 ? -10.798 -3.128 28.371 1.00 85.38 114 MET A C 1
ATOM 910 O O . MET A 1 114 ? -11.060 -3.854 29.319 1.00 85.38 114 MET A O 1
ATOM 914 N N . PHE A 1 115 ? -11.611 -3.042 27.313 1.00 88.38 115 PHE A N 1
ATOM 915 C CA . PHE A 1 115 ? -12.813 -3.874 27.179 1.00 88.38 115 PHE A CA 1
ATOM 916 C C . PHE A 1 115 ? -12.490 -5.340 26.905 1.00 88.38 115 PHE A C 1
ATOM 918 O O . PHE A 1 115 ? -13.155 -6.209 27.458 1.00 88.38 115 PHE A O 1
ATOM 925 N N . ALA A 1 116 ? -11.472 -5.618 26.090 1.00 82.81 116 ALA A N 1
ATOM 926 C CA . ALA A 1 116 ? -11.056 -6.981 25.784 1.00 82.81 116 ALA A CA 1
ATOM 927 C C . ALA A 1 116 ? -10.597 -7.747 27.040 1.00 82.81 116 ALA A C 1
ATOM 929 O O . ALA A 1 116 ? -10.929 -8.921 27.162 1.00 82.81 116 ALA A O 1
ATOM 930 N N . CYS A 1 117 ? -9.947 -7.073 28.002 1.00 82.19 117 CYS A N 1
ATOM 931 C CA . CYS A 1 117 ? -9.516 -7.677 29.272 1.00 82.19 117 CYS A CA 1
ATOM 932 C C . CYS A 1 117 ? -10.657 -8.286 30.107 1.00 82.19 117 CYS A C 1
ATOM 934 O O . CYS A 1 117 ? -10.401 -9.164 30.926 1.00 82.19 117 CYS A O 1
ATOM 936 N N . LEU A 1 118 ? -11.907 -7.849 29.906 1.00 84.00 118 LEU A N 1
ATOM 937 C CA . LEU A 1 118 ? -13.069 -8.349 30.655 1.00 84.00 118 LEU A CA 1
ATOM 938 C C . LEU A 1 118 ? -13.483 -9.767 30.265 1.00 84.00 118 LEU A C 1
ATOM 940 O O . LEU A 1 118 ? -14.313 -10.375 30.938 1.00 84.00 118 LEU A O 1
ATOM 944 N N . PHE A 1 119 ? -12.956 -10.273 29.158 1.00 82.19 119 PHE A N 1
ATOM 945 C CA . PHE A 1 119 ? -13.334 -11.556 28.603 1.00 82.19 119 PHE A CA 1
ATOM 946 C C . PHE A 1 119 ? -12.107 -12.471 28.643 1.00 82.19 119 PHE A C 1
ATOM 948 O O . PHE A 1 119 ? -10.994 -12.001 28.403 1.00 82.19 119 PHE A O 1
ATOM 955 N N . PRO A 1 120 ? -12.266 -13.764 28.988 1.00 62.72 120 PRO A N 1
ATOM 956 C CA . PRO A 1 120 ? -11.171 -14.706 29.083 1.00 62.72 120 PRO A CA 1
ATOM 957 C C . PRO A 1 120 ? -10.438 -14.723 27.753 1.00 62.72 120 PRO A C 1
ATOM 959 O O . PRO A 1 120 ? -10.954 -15.163 26.727 1.00 62.72 120 PRO A O 1
ATOM 962 N N . HIS A 1 121 ? -9.219 -14.205 27.794 1.00 53.62 121 HIS A N 1
ATOM 963 C CA . HIS A 1 121 ? -8.298 -14.296 26.690 1.00 53.62 121 HIS A CA 1
ATOM 964 C C . HIS A 1 121 ? -7.902 -15.764 26.520 1.00 53.62 121 HIS A C 1
ATOM 966 O O . HIS A 1 121 ? -7.409 -16.386 27.462 1.00 53.62 121 HIS A O 1
ATOM 972 N N . ASP A 1 122 ? -8.037 -16.304 25.304 1.00 44.09 122 ASP A N 1
ATOM 973 C CA . ASP A 1 122 ? -7.101 -17.345 24.886 1.00 44.09 122 ASP A CA 1
ATOM 974 C C . ASP A 1 122 ? -5.700 -16.707 25.031 1.00 44.09 122 ASP A C 1
ATOM 976 O O . ASP A 1 122 ? -5.455 -15.653 24.425 1.00 44.09 122 ASP A O 1
ATOM 980 N N . PRO A 1 123 ? -4.775 -17.270 25.837 1.00 38.97 123 PRO A N 1
ATOM 981 C CA . PRO A 1 123 ? -3.417 -16.742 26.021 1.00 38.97 123 PRO A CA 1
ATOM 982 C C . PRO A 1 123 ? -2.631 -16.573 24.706 1.00 38.97 123 PRO A C 1
ATOM 984 O O . PRO A 1 123 ? -1.521 -16.040 24.692 1.00 38.97 123 PRO A O 1
ATOM 987 N N . LYS A 1 124 ? -3.205 -16.976 23.569 1.00 41.50 124 LYS A N 1
ATOM 988 C CA . LYS A 1 124 ? -2.711 -16.693 22.227 1.00 41.50 124 LYS A CA 1
ATOM 989 C C . LYS A 1 124 ? -2.934 -15.260 21.711 1.00 41.50 124 LYS A C 1
ATOM 991 O O . LYS A 1 124 ? -2.424 -14.983 20.637 1.00 41.50 124 LYS A O 1
ATOM 996 N N . PHE A 1 125 ? -3.605 -14.336 22.398 1.00 42.28 125 PHE A N 1
ATOM 997 C CA . PHE A 1 125 ? -3.907 -12.996 21.846 1.00 42.28 125 PHE A CA 1
ATOM 998 C C . PHE A 1 125 ? -3.091 -11.850 22.487 1.00 42.28 125 PHE A C 1
ATOM 1000 O O . PHE A 1 125 ? -3.600 -11.007 23.219 1.00 42.28 125 PHE A O 1
ATOM 1007 N N . THR A 1 126 ? -1.787 -11.783 22.194 1.00 43.94 126 THR A N 1
ATOM 1008 C CA . THR A 1 126 ? -0.960 -10.579 22.433 1.00 43.94 126 THR A CA 1
ATOM 1009 C C . THR A 1 126 ? -1.068 -9.621 21.241 1.00 43.94 126 THR A C 1
ATOM 1011 O O . THR A 1 126 ? -1.336 -10.058 20.129 1.00 43.94 126 THR A O 1
ATOM 1014 N N . GLY A 1 127 ? -0.811 -8.316 21.410 1.00 45.59 127 GLY A N 1
ATOM 1015 C CA . GLY A 1 127 ? -0.915 -7.333 20.311 1.00 45.59 127 GLY A CA 1
ATOM 1016 C C . GLY A 1 127 ? -0.060 -7.635 19.066 1.00 45.59 127 GLY A C 1
ATOM 1017 O O . GLY A 1 127 ? -0.349 -7.103 18.002 1.00 45.59 127 GLY A O 1
ATOM 1018 N N . ARG A 1 128 ? 0.954 -8.503 19.188 1.00 44.06 128 ARG A N 1
ATOM 1019 C CA . ARG A 1 128 ? 1.732 -9.047 18.066 1.00 44.06 128 ARG A CA 1
ATOM 1020 C C . ARG A 1 128 ? 1.000 -10.204 17.369 1.00 44.06 128 ARG A C 1
ATOM 1022 O O . ARG A 1 128 ? 0.914 -10.193 16.152 1.00 44.06 128 ARG A O 1
ATOM 1029 N N . ARG A 1 129 ? 0.373 -11.114 18.126 1.00 46.31 129 ARG A N 1
ATOM 1030 C CA . ARG A 1 129 ? -0.489 -12.175 17.576 1.00 46.31 129 ARG A CA 1
ATOM 1031 C C . ARG A 1 129 ? -1.816 -11.670 17.010 1.00 46.31 129 ARG A C 1
ATOM 1033 O O . ARG A 1 129 ? -2.341 -12.308 16.116 1.00 46.31 129 ARG A O 1
ATOM 1040 N N . VAL A 1 130 ? -2.335 -10.527 17.470 1.00 56.47 130 VAL A N 1
ATOM 1041 C CA . VAL A 1 130 ? -3.478 -9.853 16.817 1.00 56.47 130 VAL A CA 1
ATOM 1042 C C . VAL A 1 130 ? -3.098 -9.445 15.398 1.00 56.47 130 VAL A C 1
ATOM 1044 O O . VAL A 1 130 ? -3.845 -9.721 14.477 1.00 56.47 130 VAL A O 1
ATOM 1047 N N . ILE A 1 131 ? -1.917 -8.842 15.218 1.00 61.59 131 ILE A N 1
ATOM 1048 C CA . ILE A 1 131 ? -1.419 -8.477 13.887 1.00 61.59 131 ILE A CA 1
ATOM 1049 C C . ILE A 1 131 ? -1.178 -9.741 13.061 1.00 61.59 131 ILE A C 1
ATOM 1051 O O . ILE A 1 131 ? -1.641 -9.799 11.937 1.00 61.59 131 ILE A O 1
ATOM 1055 N N . GLU A 1 132 ? -0.535 -10.773 13.615 1.00 66.44 132 GLU A N 1
ATOM 1056 C CA . GLU A 1 132 ? -0.313 -12.040 12.896 1.00 66.44 132 GLU A CA 1
ATOM 1057 C C . GLU A 1 132 ? -1.631 -12.736 12.512 1.00 66.44 132 GLU A C 1
ATOM 1059 O O . GLU A 1 132 ? -1.735 -13.307 11.433 1.00 66.44 132 GLU A O 1
ATOM 1064 N N . HIS A 1 133 ? -2.649 -12.681 13.373 1.00 68.62 133 HIS A N 1
ATOM 1065 C CA . HIS A 1 133 ? -3.975 -13.227 13.096 1.00 68.62 133 HIS A CA 1
ATOM 1066 C C . HIS A 1 133 ? -4.724 -12.399 12.049 1.00 68.62 133 HIS A C 1
ATOM 1068 O O . HIS A 1 133 ? -5.311 -12.978 11.140 1.00 68.62 133 HIS A O 1
ATOM 1074 N N . ASP A 1 134 ? -4.674 -11.068 12.141 1.00 71.06 134 ASP A N 1
ATOM 1075 C CA . ASP A 1 134 ? -5.213 -10.174 11.116 1.00 71.06 134 ASP A CA 1
ATOM 1076 C C . ASP A 1 134 ? -4.527 -10.453 9.769 1.00 71.06 134 ASP A C 1
ATOM 1078 O O . ASP A 1 134 ? -5.193 -10.677 8.771 1.00 71.06 134 ASP A O 1
ATOM 1082 N N . GLU A 1 135 ? -3.195 -10.529 9.747 1.00 77.94 135 GLU A N 1
ATOM 1083 C CA . GLU A 1 135 ? -2.385 -10.811 8.557 1.00 77.94 135 GLU A CA 1
ATOM 1084 C C . GLU A 1 135 ? -2.616 -12.221 7.988 1.00 77.94 135 GLU A C 1
ATOM 1086 O O . GLU A 1 135 ? -2.436 -12.439 6.790 1.00 77.94 135 GLU A O 1
ATOM 1091 N N . ALA A 1 136 ? -2.996 -13.192 8.819 1.00 77.44 136 ALA A N 1
ATOM 1092 C CA . ALA A 1 136 ? -3.331 -14.542 8.369 1.00 77.44 136 ALA A CA 1
ATOM 1093 C C . ALA A 1 136 ? -4.722 -14.629 7.723 1.00 77.44 136 ALA A C 1
ATOM 1095 O O . ALA A 1 136 ? -4.981 -15.574 6.981 1.00 77.44 136 ALA A O 1
ATOM 1096 N N . ASN A 1 137 ? -5.606 -13.666 8.004 1.00 77.25 137 ASN A N 1
ATOM 1097 C CA . ASN A 1 137 ? -7.001 -13.673 7.559 1.00 77.25 137 ASN A CA 1
ATOM 1098 C C . ASN A 1 137 ? -7.381 -12.447 6.710 1.00 77.25 137 ASN A C 1
ATOM 1100 O O . ASN A 1 137 ? -8.551 -12.287 6.366 1.00 77.25 137 ASN A O 1
ATOM 1104 N N . ASP A 1 138 ? -6.422 -11.578 6.382 1.00 85.31 138 ASP A N 1
ATOM 1105 C CA . ASP A 1 138 ? -6.656 -10.410 5.536 1.00 85.31 138 ASP A CA 1
ATOM 1106 C C . ASP A 1 138 ? -6.811 -10.780 4.055 1.00 85.31 138 ASP A C 1
ATOM 1108 O O . ASP A 1 138 ? -6.595 -11.914 3.619 1.00 85.31 138 ASP A O 1
ATOM 1112 N N . GLU A 1 139 ? -7.168 -9.787 3.245 1.00 89.38 139 GLU A N 1
ATOM 1113 C CA . GLU A 1 139 ? -7.396 -9.963 1.814 1.00 89.38 139 GLU A CA 1
ATOM 1114 C C . GLU A 1 139 ? -6.125 -10.392 1.056 1.00 89.38 139 GLU A C 1
ATOM 1116 O O . GLU A 1 139 ? -6.222 -10.915 -0.052 1.00 89.38 139 GLU A O 1
ATOM 1121 N N . PHE A 1 140 ? -4.942 -10.218 1.656 1.00 93.00 140 PHE A N 1
ATOM 1122 C CA . PHE A 1 140 ? -3.645 -10.574 1.080 1.00 93.00 140 PHE A CA 1
ATOM 1123 C C . PHE A 1 140 ? -3.176 -11.980 1.482 1.00 93.00 140 PHE A C 1
ATOM 1125 O O . PHE A 1 140 ? -2.178 -12.464 0.937 1.00 93.00 140 PHE A O 1
ATOM 1132 N N . ALA A 1 141 ? -3.863 -12.655 2.410 1.00 90.31 141 ALA A N 1
ATOM 1133 C CA . ALA A 1 141 ? -3.437 -13.931 2.984 1.00 90.31 141 ALA A CA 1
ATOM 1134 C C . ALA A 1 141 ? -3.126 -14.984 1.912 1.00 90.31 141 ALA A C 1
ATOM 1136 O O . ALA A 1 141 ? -2.087 -15.637 1.969 1.00 90.31 141 ALA A O 1
ATOM 1137 N N . ARG A 1 142 ? -3.949 -15.076 0.858 1.00 92.12 142 ARG A N 1
ATOM 1138 C CA . ARG A 1 142 ? -3.735 -15.998 -0.274 1.00 92.12 142 ARG A CA 1
ATOM 1139 C C . ARG A 1 142 ? -2.399 -15.778 -0.981 1.00 92.12 142 ARG A C 1
ATOM 1141 O O . ARG A 1 142 ? -1.726 -16.739 -1.357 1.00 92.12 142 ARG A O 1
ATOM 1148 N N . TYR A 1 143 ? -2.003 -14.517 -1.157 1.00 94.56 143 TYR A N 1
ATOM 1149 C CA . TYR A 1 143 ? -0.696 -14.192 -1.708 1.00 94.56 143 TYR A CA 1
ATOM 1150 C C . TYR A 1 143 ? 0.395 -14.661 -0.744 1.00 94.56 143 TYR A C 1
ATOM 1152 O O . TYR A 1 143 ? 1.251 -15.432 -1.161 1.00 94.56 143 TYR A O 1
ATOM 1160 N N . PHE A 1 144 ? 0.348 -14.296 0.540 1.00 92.50 144 PHE A N 1
ATOM 1161 C CA . PHE A 1 144 ? 1.389 -14.668 1.511 1.00 92.50 144 PHE A CA 1
ATOM 1162 C C . PHE A 1 144 ? 1.476 -16.175 1.807 1.00 92.50 144 PHE A C 1
ATOM 1164 O O . PHE A 1 144 ? 2.571 -16.676 2.059 1.00 92.50 144 PHE A O 1
ATOM 1171 N N . ASN A 1 145 ? 0.375 -16.911 1.654 1.00 93.31 145 ASN A N 1
ATOM 1172 C CA . ASN A 1 145 ? 0.318 -18.374 1.718 1.00 93.31 145 ASN A CA 1
ATOM 1173 C C . ASN A 1 145 ? 0.800 -19.060 0.426 1.00 93.31 145 ASN A C 1
ATOM 1175 O O . ASN A 1 145 ? 0.769 -20.284 0.330 1.00 93.31 145 ASN A O 1
ATOM 1179 N N . ARG A 1 146 ? 1.263 -18.288 -0.571 1.00 94.00 146 ARG A N 1
ATOM 1180 C CA . ARG A 1 146 ? 1.731 -18.764 -1.886 1.00 94.00 146 ARG A CA 1
ATOM 1181 C C . ARG A 1 146 ? 0.657 -19.489 -2.711 1.00 94.00 146 ARG A C 1
ATOM 1183 O O . ARG A 1 146 ? 0.982 -20.259 -3.609 1.00 94.00 146 ARG A O 1
ATOM 1190 N N . GLU A 1 147 ? -0.618 -19.209 -2.462 1.00 93.44 147 GLU A N 1
ATOM 1191 C CA . GLU A 1 147 ? -1.741 -19.796 -3.207 1.00 93.44 147 GLU A CA 1
ATOM 1192 C C . GLU A 1 147 ? -1.997 -19.080 -4.539 1.00 93.44 147 GLU A C 1
ATOM 1194 O O . GLU A 1 147 ? -2.636 -19.623 -5.441 1.00 93.44 147 GLU A O 1
ATOM 1199 N N . THR A 1 148 ? -1.529 -17.837 -4.669 1.00 91.81 148 THR A N 1
ATOM 1200 C CA . THR A 1 148 ? -1.729 -17.004 -5.859 1.00 91.81 148 THR A CA 1
ATOM 1201 C C . THR A 1 148 ? -0.423 -16.377 -6.321 1.00 91.81 148 THR A C 1
ATOM 1203 O O . THR A 1 148 ? 0.338 -15.836 -5.520 1.00 91.81 148 THR A O 1
ATOM 1206 N N . THR A 1 149 ? -0.191 -16.390 -7.634 1.00 92.94 149 THR A N 1
ATOM 1207 C CA . THR A 1 149 ? 0.921 -15.663 -8.257 1.00 92.94 149 THR A CA 1
ATOM 1208 C C . THR A 1 149 ? 0.445 -14.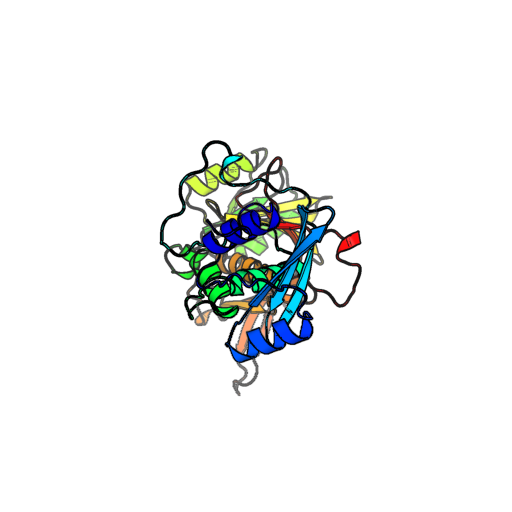277 -8.697 1.00 92.94 149 THR A C 1
ATOM 1210 O O . THR A 1 149 ? -0.612 -14.194 -9.327 1.00 92.94 149 THR A O 1
ATOM 1213 N N . PRO A 1 150 ? 1.210 -13.203 -8.429 1.00 96.25 150 PRO A N 1
ATOM 1214 C CA . PRO A 1 150 ? 0.865 -11.859 -8.872 1.00 96.25 150 PRO A CA 1
ATOM 1215 C C . PRO A 1 150 ? 0.638 -11.769 -10.374 1.00 96.25 150 PRO A C 1
ATOM 1217 O O . PRO A 1 150 ? 1.468 -12.217 -11.175 1.00 96.25 150 PRO A O 1
ATOM 1220 N N . LYS A 1 151 ? -0.476 -11.136 -10.733 1.00 97.62 151 LYS A N 1
ATOM 1221 C CA . LYS A 1 151 ? -0.845 -10.781 -12.099 1.00 97.62 151 LYS A CA 1
ATOM 1222 C C . LYS A 1 151 ? -1.457 -9.388 -12.072 1.00 97.62 151 LYS A C 1
ATOM 1224 O O . LYS A 1 151 ? -2.598 -9.205 -11.648 1.00 97.62 151 LYS A O 1
ATOM 1229 N N . VAL A 1 152 ? -0.689 -8.401 -12.523 1.00 98.38 152 VAL A N 1
ATOM 1230 C CA . VAL A 1 152 ? -0.992 -6.983 -12.287 1.00 98.38 152 VAL A CA 1
ATOM 1231 C C . VAL A 1 152 ? -1.506 -6.320 -13.561 1.00 98.38 152 VAL A C 1
ATOM 1233 O O . VAL A 1 152 ? -0.839 -6.329 -14.592 1.00 98.38 152 VAL A O 1
ATOM 1236 N N . LEU A 1 153 ? -2.671 -5.681 -13.502 1.00 98.50 153 LEU A N 1
ATOM 1237 C CA . LEU A 1 153 ? -3.175 -4.849 -14.591 1.00 98.50 153 LEU A CA 1
ATOM 1238 C C . LEU A 1 153 ? -2.815 -3.385 -14.338 1.00 98.50 153 LEU A C 1
ATOM 1240 O O . LEU A 1 153 ? -3.248 -2.790 -13.356 1.00 98.50 153 LEU A O 1
ATOM 1244 N N . ILE A 1 154 ? -2.069 -2.770 -15.249 1.00 98.56 154 ILE A N 1
ATOM 1245 C CA . ILE A 1 154 ? -1.771 -1.339 -15.244 1.00 98.56 154 ILE A CA 1
ATOM 1246 C C . ILE A 1 154 ? -2.685 -0.652 -16.258 1.00 98.56 154 ILE A C 1
ATOM 1248 O O . ILE A 1 154 ? -2.670 -0.934 -17.454 1.00 98.56 154 ILE A O 1
ATOM 1252 N N . THR A 1 155 ? -3.478 0.300 -15.794 1.00 97.19 155 THR A N 1
ATOM 1253 C CA . THR A 1 155 ? -4.309 1.163 -16.630 1.00 97.19 155 THR A CA 1
ATOM 1254 C C . THR A 1 155 ? -4.154 2.620 -16.207 1.00 97.19 155 THR A C 1
ATOM 1256 O O . THR A 1 155 ? -3.357 2.958 -15.338 1.00 97.19 155 THR A O 1
ATOM 1259 N N . MET A 1 156 ? -4.881 3.523 -16.853 1.00 95.94 156 MET A N 1
ATOM 1260 C CA . MET A 1 156 ? -4.714 4.965 -16.681 1.00 95.94 156 MET A CA 1
ATOM 1261 C C . MET A 1 156 ? -6.034 5.721 -16.829 1.00 95.94 156 MET A C 1
ATOM 1263 O O . MET A 1 156 ? -7.071 5.140 -17.169 1.00 95.94 156 MET A O 1
ATOM 1267 N N . SER A 1 157 ? -6.019 7.026 -16.556 1.00 92.19 157 SER A N 1
ATOM 1268 C CA . SER A 1 157 ? -7.124 7.930 -16.893 1.00 92.19 157 SER A CA 1
ATOM 1269 C C . SER A 1 157 ? -7.522 7.826 -18.381 1.00 92.19 157 SER A C 1
ATOM 1271 O O . SER A 1 157 ? -6.670 7.546 -19.232 1.00 92.19 157 SER A O 1
ATOM 1273 N N . PRO A 1 158 ? -8.801 8.070 -18.732 1.00 91.06 158 PRO A N 1
ATOM 1274 C CA . PRO A 1 158 ? -9.243 8.151 -20.120 1.00 91.06 158 PRO A CA 1
ATOM 1275 C C . PRO A 1 158 ? -8.412 9.171 -20.890 1.00 91.06 158 PRO A C 1
ATOM 1277 O O . PRO A 1 158 ? -8.133 10.252 -20.377 1.00 91.06 158 PRO A O 1
ATOM 1280 N N . PHE A 1 159 ? -8.037 8.836 -22.125 1.00 88.75 159 PHE A N 1
ATOM 1281 C CA . PHE A 1 159 ? -7.315 9.744 -23.028 1.00 88.75 159 PHE A CA 1
ATOM 1282 C C . PHE A 1 159 ? -5.984 10.294 -22.472 1.00 88.75 159 PHE A C 1
ATOM 1284 O O . PHE A 1 159 ? -5.559 11.389 -22.862 1.00 88.75 159 PHE A O 1
ATOM 1291 N N . ALA A 1 160 ? -5.326 9.523 -21.596 1.00 92.69 160 ALA A N 1
ATOM 1292 C CA . ALA A 1 160 ? -4.027 9.850 -21.017 1.00 92.69 160 ALA A CA 1
ATOM 1293 C C . ALA A 1 160 ? -2.979 10.213 -22.082 1.00 92.69 160 ALA A C 1
ATOM 1295 O O . ALA A 1 160 ? -2.919 9.623 -23.167 1.00 92.69 160 ALA A O 1
ATOM 1296 N N . LYS A 1 161 ? -2.139 11.197 -21.762 1.00 94.81 161 LYS A N 1
ATOM 1297 C CA . LYS A 1 161 ? -1.100 11.727 -22.645 1.00 94.81 161 LYS A CA 1
ATOM 1298 C C . LYS A 1 161 ? 0.186 10.906 -22.573 1.00 94.81 161 LYS A C 1
ATOM 1300 O O . LYS A 1 161 ? 0.368 10.013 -21.747 1.00 94.81 161 LYS A O 1
ATOM 1305 N N . LYS A 1 162 ? 1.110 11.237 -23.478 1.00 95.25 162 LYS A N 1
ATOM 1306 C CA . LYS A 1 162 ? 2.389 10.539 -23.685 1.00 95.25 162 LYS A CA 1
ATOM 1307 C C . LYS A 1 162 ? 3.216 10.382 -22.402 1.00 95.25 162 LYS A C 1
ATOM 1309 O O . LYS A 1 162 ? 3.863 9.360 -22.217 1.00 95.25 162 LYS A O 1
ATOM 1314 N N . THR A 1 163 ? 3.192 11.377 -21.520 1.00 96.25 163 THR A N 1
ATOM 1315 C CA . THR A 1 163 ? 3.881 11.378 -20.217 1.00 96.25 163 THR A CA 1
ATOM 1316 C C . THR A 1 163 ? 3.350 10.293 -19.280 1.00 96.25 163 THR A C 1
ATOM 1318 O O . THR A 1 163 ? 4.135 9.577 -18.664 1.00 96.25 163 THR A O 1
ATOM 1321 N N . THR A 1 164 ? 2.033 10.121 -19.215 1.00 96.81 164 THR A N 1
ATOM 1322 C CA . THR A 1 164 ? 1.382 9.083 -18.406 1.00 96.81 164 THR A CA 1
ATOM 1323 C C . THR A 1 164 ? 1.583 7.698 -18.985 1.00 96.81 164 THR A C 1
ATOM 1325 O O . THR A 1 164 ? 1.910 6.774 -18.243 1.00 96.81 164 THR A O 1
ATOM 1328 N N . TRP A 1 165 ? 1.511 7.566 -20.309 1.00 97.00 165 TRP A N 1
ATOM 1329 C CA . TRP A 1 165 ? 1.909 6.336 -20.990 1.00 97.00 165 TRP A CA 1
ATOM 1330 C C . TRP A 1 165 ? 3.355 5.953 -20.677 1.00 97.00 165 TRP A C 1
ATOM 1332 O O . TRP A 1 165 ? 3.610 4.819 -20.282 1.00 97.00 165 TRP A O 1
ATOM 1342 N N . LYS A 1 166 ? 4.292 6.907 -20.773 1.00 97.31 166 LYS A N 1
ATOM 1343 C CA . LYS A 1 166 ? 5.701 6.694 -20.413 1.00 97.31 166 LYS A CA 1
ATOM 1344 C C . LYS A 1 166 ? 5.833 6.167 -18.983 1.00 97.31 166 LYS A C 1
ATOM 1346 O O . LYS A 1 166 ? 6.573 5.216 -18.764 1.00 97.31 166 LYS A O 1
ATOM 1351 N N . PHE A 1 167 ? 5.093 6.738 -18.031 1.00 98.00 167 PHE A N 1
ATOM 1352 C CA . PHE A 1 167 ? 5.127 6.267 -16.647 1.00 98.00 167 PHE A CA 1
ATOM 1353 C C . PHE A 1 167 ? 4.565 4.847 -16.492 1.00 98.00 167 PHE A C 1
ATOM 1355 O O . PHE A 1 167 ? 5.163 4.039 -15.790 1.00 98.00 167 PHE A O 1
ATOM 1362 N N . CYS A 1 168 ? 3.484 4.505 -17.199 1.00 98.00 168 CYS A N 1
ATOM 1363 C CA . CYS A 1 168 ? 2.946 3.140 -17.204 1.00 98.00 168 CYS A CA 1
ATOM 1364 C C . CYS A 1 168 ? 3.973 2.126 -17.732 1.00 98.00 168 CYS A C 1
ATOM 1366 O O . CYS A 1 168 ? 4.132 1.062 -17.142 1.00 98.00 168 CYS A O 1
ATOM 1368 N N . PHE A 1 169 ? 4.704 2.465 -18.801 1.00 97.44 169 PHE A N 1
ATOM 1369 C CA . PHE A 1 169 ? 5.775 1.613 -19.331 1.00 97.44 169 PHE A CA 1
ATOM 1370 C C . PHE A 1 169 ? 6.946 1.457 -18.359 1.00 97.44 169 PHE A C 1
ATOM 1372 O O . PHE A 1 169 ? 7.486 0.361 -18.233 1.00 97.44 169 PHE A O 1
ATOM 1379 N N . GLU A 1 170 ? 7.337 2.520 -17.654 1.00 97.06 170 GLU A N 1
ATOM 1380 C CA . GLU A 1 170 ? 8.389 2.418 -16.639 1.00 97.06 170 GLU A CA 1
ATOM 1381 C C . GLU A 1 170 ? 7.944 1.571 -15.434 1.00 97.06 170 GLU A C 1
ATOM 1383 O O . GLU A 1 170 ? 8.712 0.726 -14.984 1.00 97.06 170 GLU A O 1
ATOM 1388 N N . LEU A 1 171 ? 6.691 1.694 -14.978 1.00 97.38 171 LEU A N 1
ATOM 1389 C CA . LEU A 1 171 ? 6.137 0.814 -13.940 1.00 97.38 171 LEU A CA 1
ATOM 1390 C C . LEU A 1 171 ? 6.075 -0.650 -14.388 1.00 97.38 171 LEU A C 1
ATOM 1392 O O . LEU A 1 171 ? 6.454 -1.536 -13.626 1.00 97.38 171 LEU A O 1
ATOM 1396 N N . HIS A 1 172 ? 5.656 -0.905 -15.628 1.00 96.88 172 HIS A N 1
ATOM 1397 C CA . HIS A 1 172 ? 5.618 -2.250 -16.203 1.00 96.88 172 HIS A CA 1
ATOM 1398 C C . HIS A 1 172 ? 7.006 -2.907 -16.251 1.00 96.88 172 HIS A C 1
ATOM 1400 O O . HIS A 1 172 ? 7.142 -4.092 -15.966 1.00 96.88 172 HIS A O 1
ATOM 1406 N N . LYS A 1 173 ? 8.069 -2.135 -16.524 1.00 94.94 173 LYS A N 1
ATOM 1407 C CA . LYS A 1 173 ? 9.454 -2.635 -16.440 1.00 94.94 173 LYS A CA 1
ATOM 1408 C C . LYS A 1 173 ? 9.874 -3.001 -15.009 1.00 94.94 173 LYS A C 1
ATOM 1410 O O . LYS A 1 173 ? 10.727 -3.875 -14.823 1.00 94.94 173 LYS A O 1
ATOM 1415 N N . CYS A 1 174 ? 9.330 -2.318 -14.002 1.00 96.00 174 CYS A N 1
ATOM 1416 C CA . CYS A 1 174 ? 9.635 -2.578 -12.596 1.00 96.00 174 CYS A CA 1
ATOM 1417 C C . CYS A 1 174 ? 8.875 -3.789 -12.039 1.00 96.00 174 CYS A C 1
ATOM 1419 O O . CYS A 1 174 ? 9.461 -4.545 -11.269 1.00 96.00 174 CYS A O 1
ATOM 1421 N N . ILE A 1 175 ? 7.606 -3.963 -12.418 1.00 96.81 175 ILE A N 1
ATOM 1422 C CA . ILE A 1 175 ? 6.675 -4.946 -11.846 1.00 96.81 175 ILE A CA 1
ATOM 1423 C C . ILE A 1 175 ? 6.579 -6.180 -12.764 1.00 96.81 175 ILE A C 1
ATOM 1425 O O . ILE A 1 175 ? 6.023 -6.068 -13.862 1.00 96.81 175 ILE A O 1
ATOM 1429 N N . PRO A 1 176 ? 7.086 -7.359 -12.351 1.00 94.94 176 PRO A N 1
ATOM 1430 C CA . PRO A 1 176 ? 6.942 -8.594 -13.123 1.00 94.94 176 PRO A CA 1
ATOM 1431 C C . PRO A 1 176 ? 5.471 -8.982 -13.319 1.00 94.94 176 PRO A C 1
ATOM 1433 O O . PRO A 1 176 ? 4.621 -8.604 -12.520 1.00 94.94 176 PRO A O 1
ATOM 1436 N N . ASN A 1 177 ? 5.168 -9.758 -14.364 1.00 94.38 177 ASN A N 1
ATOM 1437 C CA . ASN A 1 177 ? 3.809 -10.249 -14.664 1.00 94.38 177 ASN A CA 1
ATOM 1438 C C . ASN A 1 177 ? 2.739 -9.145 -14.756 1.00 94.38 177 ASN A C 1
ATOM 1440 O O . ASN A 1 177 ? 1.554 -9.388 -14.506 1.00 94.38 177 ASN A O 1
ATOM 1444 N N . SER A 1 178 ? 3.154 -7.922 -15.084 1.00 97.50 178 SER A N 1
ATOM 1445 C CA . SER A 1 178 ? 2.235 -6.811 -15.280 1.00 97.50 178 SER A CA 1
ATOM 1446 C C . SER A 1 178 ? 1.852 -6.669 -16.749 1.00 97.50 178 SER A C 1
ATOM 1448 O O . SER A 1 178 ? 2.645 -6.961 -17.638 1.00 97.50 178 SER A O 1
ATOM 1450 N N . GLU A 1 179 ? 0.650 -6.180 -17.020 1.00 98.06 179 GLU A N 1
ATOM 1451 C CA . GLU A 1 179 ? 0.173 -5.881 -18.369 1.00 98.06 179 GLU A CA 1
ATOM 1452 C C . GLU A 1 179 ? -0.390 -4.466 -18.419 1.00 98.06 179 GLU A C 1
ATOM 1454 O O . GLU A 1 179 ? -1.064 -4.026 -17.489 1.00 98.06 179 GLU A O 1
ATOM 1459 N N . ILE A 1 180 ? -0.144 -3.743 -19.511 1.00 97.81 180 ILE A N 1
ATOM 1460 C CA . ILE A 1 180 ? -0.696 -2.400 -19.701 1.00 97.81 180 ILE A CA 1
ATOM 1461 C C . ILE A 1 180 ? -1.943 -2.480 -20.576 1.00 97.81 180 ILE A C 1
ATOM 1463 O O . ILE A 1 180 ? -1.893 -2.959 -21.707 1.00 97.81 180 ILE A O 1
ATOM 1467 N N . PHE A 1 181 ? -3.050 -1.921 -20.094 1.00 94.69 181 PHE A N 1
ATOM 1468 C CA . PHE A 1 181 ? -4.298 -1.828 -20.840 1.00 94.69 181 PHE A CA 1
ATOM 1469 C C . PHE A 1 181 ? -4.861 -0.408 -20.815 1.00 94.69 181 PHE A C 1
ATOM 1471 O O . PHE A 1 181 ? -5.095 0.181 -19.757 1.00 94.69 181 PHE A O 1
ATOM 1478 N N . SER A 1 182 ? -5.158 0.148 -21.991 1.00 92.81 182 SER A N 1
ATOM 1479 C CA . SER A 1 182 ? -5.885 1.414 -22.075 1.00 92.81 182 SER A CA 1
ATOM 1480 C C . SER A 1 182 ? -7.379 1.173 -21.930 1.00 92.81 182 SER A C 1
ATOM 1482 O O . SER A 1 182 ? -8.017 0.622 -22.826 1.00 92.81 182 SER A O 1
ATOM 1484 N N . ARG A 1 183 ? -7.969 1.672 -20.842 1.00 90.06 183 ARG A N 1
ATOM 1485 C CA . ARG A 1 183 ? -9.421 1.587 -20.655 1.00 90.06 183 ARG A CA 1
ATOM 1486 C C . ARG A 1 183 ? -10.221 2.525 -21.556 1.00 90.06 183 ARG A C 1
ATOM 1488 O O . ARG A 1 183 ? -11.441 2.421 -21.564 1.00 90.06 183 ARG A O 1
ATOM 1495 N N . LYS A 1 184 ? -9.579 3.427 -22.313 1.00 86.94 184 LYS A N 1
ATOM 1496 C CA . LYS A 1 184 ? -10.247 4.432 -23.165 1.00 86.94 184 LYS A CA 1
ATOM 1497 C C . LYS A 1 184 ? -11.377 5.125 -22.380 1.00 86.94 184 LYS A C 1
ATOM 1499 O O . LYS A 1 184 ? -11.078 5.795 -21.401 1.00 86.94 184 LYS A O 1
ATOM 1504 N N . GLY A 1 185 ? -12.645 4.924 -22.744 1.00 88.81 185 GLY A N 1
ATOM 1505 C CA . GLY A 1 185 ? -13.819 5.457 -22.034 1.00 88.81 185 GLY A CA 1
ATOM 1506 C C . GLY A 1 185 ? -14.520 4.483 -21.074 1.00 88.81 185 GLY A C 1
ATOM 1507 O O . GLY A 1 185 ? -15.561 4.823 -20.520 1.00 88.81 185 GLY A O 1
ATOM 1508 N N . VAL A 1 186 ? -14.001 3.268 -20.873 1.00 92.62 186 VAL A N 1
ATOM 1509 C CA . VAL A 1 186 ? -14.651 2.245 -20.042 1.00 92.62 186 VAL A CA 1
ATOM 1510 C C . VAL A 1 186 ? -14.648 2.680 -18.564 1.00 92.62 186 VAL A C 1
ATOM 1512 O O . VAL A 1 186 ? -13.587 3.015 -18.011 1.00 92.62 186 VAL A O 1
ATOM 1515 N N . PRO A 1 187 ? -15.818 2.668 -17.889 1.00 92.31 187 PRO A N 1
ATOM 1516 C CA . PRO A 1 187 ? -15.914 2.963 -16.464 1.00 92.31 187 PRO A CA 1
ATOM 1517 C C . PRO A 1 187 ? -15.068 2.009 -15.621 1.00 92.31 187 PRO A C 1
ATOM 1519 O O . PRO A 1 187 ? -15.064 0.801 -15.860 1.00 92.31 187 PRO A O 1
ATOM 1522 N N . LEU A 1 188 ? -14.413 2.533 -14.583 1.00 91.88 188 LEU A N 1
ATOM 1523 C CA . LEU A 1 188 ? -13.481 1.754 -13.762 1.00 91.88 188 LEU A CA 1
ATOM 1524 C C . LEU A 1 188 ? -14.145 0.525 -13.115 1.00 91.88 188 LEU A C 1
ATOM 1526 O O . LEU A 1 188 ? -13.561 -0.550 -13.134 1.00 91.88 188 LEU A O 1
ATOM 1530 N N . LYS A 1 189 ? -15.407 0.631 -12.673 1.00 91.69 189 LYS A N 1
ATOM 1531 C CA . LYS A 1 189 ? -16.173 -0.515 -12.143 1.00 91.69 189 LYS A CA 1
ATOM 1532 C C . LYS A 1 189 ? -16.296 -1.678 -13.142 1.00 91.69 189 LYS A C 1
ATOM 1534 O O . LYS A 1 189 ? -16.283 -2.834 -12.737 1.00 91.69 189 LYS A O 1
ATOM 1539 N N . LYS A 1 190 ? -16.402 -1.398 -14.449 1.00 93.75 190 LYS A N 1
ATOM 1540 C CA . LYS A 1 190 ? -16.422 -2.447 -15.486 1.00 93.75 190 LYS A CA 1
ATOM 1541 C C . LYS A 1 190 ? -15.032 -3.050 -15.693 1.00 93.75 190 LYS A C 1
ATOM 1543 O O . LYS A 1 190 ? -14.930 -4.258 -15.864 1.00 93.75 190 LYS A O 1
ATOM 1548 N N . VAL A 1 191 ? -13.983 -2.226 -15.634 1.00 94.88 191 VAL A N 1
ATOM 1549 C CA . VAL A 1 191 ? -12.589 -2.694 -15.712 1.00 94.88 191 VAL A CA 1
ATOM 1550 C C . VAL A 1 191 ? -12.263 -3.623 -14.543 1.00 94.88 191 VAL A C 1
ATOM 1552 O O . VAL A 1 191 ? -11.700 -4.680 -14.782 1.00 94.88 191 VAL A O 1
ATOM 1555 N N . VAL A 1 192 ? -12.685 -3.292 -13.317 1.00 94.94 192 VAL A N 1
ATOM 1556 C CA . VAL A 1 192 ? -12.536 -4.166 -12.137 1.00 94.94 192 VAL A CA 1
ATOM 1557 C C . VAL A 1 192 ? -13.186 -5.530 -12.385 1.00 94.94 192 VAL A C 1
ATOM 1559 O O . VAL A 1 192 ? -12.514 -6.548 -12.277 1.00 94.94 192 VAL A O 1
ATOM 1562 N N . LYS A 1 193 ? -14.453 -5.568 -12.826 1.00 94.94 193 LYS A N 1
ATOM 1563 C CA . LYS A 1 193 ? -15.149 -6.832 -13.147 1.00 94.94 193 LYS A CA 1
ATOM 1564 C C . LYS A 1 193 ? -14.420 -7.657 -14.213 1.00 94.94 193 LYS A C 1
ATOM 1566 O O . LYS A 1 193 ? -14.295 -8.870 -14.080 1.00 94.94 193 LYS A O 1
ATOM 1571 N N . GLN A 1 194 ? -13.922 -7.001 -15.261 1.00 95.81 194 GLN A N 1
ATOM 1572 C CA . GLN A 1 194 ? -13.150 -7.664 -16.314 1.00 95.81 194 GLN A CA 1
ATOM 1573 C C . GLN A 1 194 ? -11.805 -8.185 -15.798 1.00 95.81 194 GLN A C 1
ATOM 1575 O O . GLN A 1 194 ? -11.398 -9.285 -16.164 1.00 95.81 194 GLN A O 1
ATOM 1580 N N . ALA A 1 195 ? -11.126 -7.422 -14.944 1.00 96.69 195 ALA A N 1
ATOM 1581 C CA . ALA A 1 195 ? -9.857 -7.815 -14.352 1.00 96.69 195 ALA A CA 1
ATOM 1582 C C . ALA A 1 195 ? -10.035 -9.054 -13.458 1.00 96.69 195 ALA A C 1
ATOM 1584 O O . ALA A 1 195 ? -9.312 -10.034 -13.624 1.00 96.69 195 ALA A O 1
ATOM 1585 N N . VAL A 1 196 ? -11.078 -9.067 -12.622 1.00 96.94 196 VAL A N 1
ATOM 1586 C CA . VAL A 1 196 ? -11.462 -10.240 -11.823 1.00 96.94 196 VAL A CA 1
ATOM 1587 C C . VAL A 1 196 ? -11.743 -11.454 -12.715 1.00 96.94 196 VAL A C 1
ATOM 1589 O O . VAL A 1 196 ? -11.177 -12.518 -12.487 1.00 96.94 196 VAL A O 1
ATOM 1592 N N . SER A 1 197 ? -12.521 -11.295 -13.795 1.00 97.25 197 SER A N 1
ATOM 1593 C CA . SER A 1 197 ? -12.817 -12.399 -14.733 1.00 97.25 197 SER A CA 1
ATOM 1594 C C . SER A 1 197 ? -11.587 -12.965 -15.453 1.00 97.25 197 SER A C 1
ATOM 1596 O O . SER A 1 197 ? -11.610 -14.098 -15.920 1.00 97.25 197 SER A O 1
ATOM 1598 N N . LYS A 1 198 ? -10.510 -12.176 -15.548 1.00 96.88 198 LYS A N 1
ATOM 1599 C CA . LYS A 1 198 ? -9.233 -12.554 -16.169 1.00 96.88 198 LYS A CA 1
ATOM 1600 C C . LYS A 1 198 ? -8.175 -12.953 -15.135 1.00 96.88 198 LYS A C 1
ATOM 1602 O O . LYS A 1 198 ? -6.998 -13.092 -15.491 1.00 96.88 198 LYS A O 1
ATOM 1607 N N . SER A 1 199 ? -8.589 -13.105 -13.877 1.00 96.81 199 SER A N 1
ATOM 1608 C CA . SER A 1 199 ? -7.754 -13.532 -12.757 1.00 96.81 199 SER A CA 1
ATOM 1609 C C . SER A 1 199 ? -6.553 -12.614 -12.505 1.00 96.81 199 SER A C 1
ATOM 1611 O O . SER A 1 199 ? -5.479 -13.094 -12.153 1.00 96.81 199 SER A O 1
ATOM 1613 N N . TYR A 1 200 ? -6.698 -11.299 -12.721 1.00 98.19 200 TYR A N 1
ATOM 1614 C CA . TYR A 1 200 ? -5.707 -10.350 -12.202 1.00 98.19 200 TYR A CA 1
ATOM 1615 C C . TYR A 1 200 ? -5.843 -10.264 -10.682 1.00 98.19 200 TYR A C 1
ATOM 1617 O O . TYR A 1 200 ? -6.960 -10.208 -10.167 1.00 98.19 200 TYR A O 1
ATOM 1625 N N . THR A 1 201 ? -4.708 -10.229 -9.991 1.00 97.81 201 THR A N 1
ATOM 1626 C CA . THR A 1 201 ? -4.628 -10.076 -8.532 1.00 97.81 201 THR A CA 1
ATOM 1627 C C . THR A 1 201 ? -4.673 -8.613 -8.122 1.00 97.81 201 THR A C 1
ATOM 1629 O O . THR A 1 201 ? -5.153 -8.287 -7.047 1.00 97.81 201 THR A O 1
ATOM 1632 N N . ASP A 1 202 ? -4.209 -7.711 -8.991 1.00 98.25 202 ASP A N 1
ATOM 1633 C CA . ASP A 1 202 ? -4.051 -6.300 -8.657 1.00 98.25 202 ASP A CA 1
ATOM 1634 C C . ASP A 1 202 ? -4.334 -5.406 -9.863 1.00 98.25 202 ASP A C 1
ATOM 1636 O O . ASP A 1 202 ? -4.013 -5.735 -11.009 1.00 98.25 202 ASP A O 1
ATOM 1640 N N . LEU A 1 203 ? -4.910 -4.237 -9.598 1.00 97.94 203 LEU A N 1
ATOM 1641 C CA . LEU A 1 203 ? -5.185 -3.196 -10.579 1.00 97.94 203 LEU A CA 1
ATOM 1642 C C . LEU A 1 203 ? -4.544 -1.877 -10.140 1.00 97.94 203 LEU A C 1
ATOM 1644 O O . LEU A 1 203 ? -4.918 -1.293 -9.123 1.00 97.94 203 LEU A O 1
ATOM 1648 N N . LEU A 1 204 ? -3.629 -1.369 -10.962 1.00 98.38 204 LEU A N 1
ATOM 1649 C CA . LEU A 1 204 ? -3.023 -0.050 -10.823 1.00 98.38 204 LEU A CA 1
ATOM 1650 C C . LEU A 1 204 ? -3.632 0.905 -11.849 1.00 98.38 204 LEU A C 1
ATOM 1652 O O . LEU A 1 204 ? -3.503 0.702 -13.052 1.00 98.38 204 LEU A O 1
ATOM 1656 N N . VAL A 1 205 ? -4.276 1.976 -11.393 1.00 97.50 205 VAL A N 1
ATOM 1657 C CA . VAL A 1 205 ? -4.825 3.035 -12.248 1.00 97.50 205 VAL A CA 1
ATOM 1658 C C . VAL A 1 205 ? -4.000 4.299 -12.068 1.00 97.50 205 VAL A C 1
ATOM 1660 O O . VAL A 1 205 ? -4.077 4.964 -11.035 1.00 97.50 205 VAL A O 1
ATOM 1663 N N . ILE A 1 206 ? -3.243 4.668 -13.095 1.00 98.12 206 ILE A N 1
ATOM 1664 C CA . ILE A 1 206 ? -2.475 5.909 -13.106 1.00 98.12 206 ILE A CA 1
ATOM 1665 C C . ILE A 1 206 ? -3.405 7.077 -13.425 1.00 98.12 206 ILE A C 1
ATOM 1667 O O . ILE A 1 206 ? -3.956 7.188 -14.525 1.00 98.12 206 ILE A O 1
ATOM 1671 N N . HIS A 1 207 ? -3.586 7.954 -12.445 1.00 95.94 207 HIS A N 1
ATOM 1672 C CA . HIS A 1 207 ? -4.347 9.178 -12.602 1.00 95.94 207 HIS A CA 1
ATOM 1673 C C . HIS A 1 207 ? -3.473 10.272 -13.228 1.00 95.94 207 HIS A C 1
ATOM 1675 O O . HIS A 1 207 ? -2.301 10.445 -12.880 1.00 95.94 207 HIS A O 1
ATOM 1681 N N . GLU A 1 208 ? -4.064 10.993 -14.175 1.00 94.69 208 GLU A N 1
ATOM 1682 C CA . GLU A 1 208 ? -3.459 12.122 -14.869 1.00 94.69 208 GLU A CA 1
ATOM 1683 C C . GLU A 1 208 ? -4.240 13.397 -14.563 1.00 94.69 208 GLU A C 1
ATOM 1685 O O . GLU A 1 208 ? -5.468 13.406 -14.648 1.00 94.69 208 GLU A O 1
ATOM 1690 N N . ASP A 1 209 ? -3.501 14.470 -14.296 1.00 93.38 209 ASP A N 1
ATOM 1691 C CA . ASP A 1 209 ? -4.004 15.835 -14.209 1.00 93.38 209 ASP A CA 1
ATOM 1692 C C . ASP A 1 209 ? -3.023 16.781 -14.905 1.00 93.38 209 ASP A C 1
ATOM 1694 O O . ASP A 1 209 ? -1.808 16.580 -14.859 1.00 93.38 209 ASP A O 1
ATOM 1698 N N . GLN A 1 210 ? -3.543 17.784 -15.610 1.00 91.69 210 GLN A N 1
ATOM 1699 C CA . GLN A 1 210 ? -2.747 18.745 -16.386 1.00 91.69 210 GLN A CA 1
ATOM 1700 C C . GLN A 1 210 ? -1.637 18.092 -17.243 1.00 91.69 210 GLN A C 1
ATOM 1702 O O . GLN A 1 210 ? -0.505 18.577 -17.311 1.00 91.69 210 GLN A O 1
ATOM 1707 N N . LYS A 1 211 ? -1.961 16.977 -17.920 1.00 92.94 211 LYS A N 1
ATOM 1708 C CA . LYS A 1 211 ? -1.042 16.196 -18.777 1.00 92.94 211 LYS A CA 1
ATOM 1709 C C . LYS A 1 211 ? 0.145 15.569 -18.021 1.00 92.94 211 LYS A C 1
ATOM 1711 O O . LYS A 1 211 ? 1.172 15.262 -18.636 1.00 92.94 211 LYS A O 1
ATOM 1716 N N . LYS A 1 212 ? 0.046 15.387 -16.702 1.00 94.19 212 LYS A N 1
ATOM 1717 C CA . LYS A 1 212 ? 1.082 14.777 -15.858 1.00 94.19 212 LYS A CA 1
ATOM 1718 C C . LYS A 1 212 ? 0.482 13.705 -14.937 1.00 94.19 212 LYS A C 1
ATOM 1720 O O . LYS A 1 212 ? -0.596 13.920 -14.382 1.00 94.19 212 LYS A O 1
ATOM 1725 N N . PRO A 1 213 ? 1.180 12.578 -14.713 1.00 96.88 213 PRO A N 1
ATOM 1726 C CA . PRO A 1 213 ? 0.807 11.631 -13.667 1.00 96.88 213 PRO A CA 1
ATOM 1727 C C . PRO A 1 213 ? 0.812 12.317 -12.304 1.00 96.88 213 PRO A C 1
ATOM 1729 O O . PRO A 1 213 ? 1.825 12.899 -11.914 1.00 96.88 213 PRO A O 1
ATOM 1732 N N . ASN A 1 214 ? -0.300 12.247 -11.579 1.00 97.06 214 ASN A N 1
ATOM 1733 C CA . ASN A 1 214 ? -0.435 12.892 -10.270 1.00 97.06 214 ASN A CA 1
ATOM 1734 C C . ASN A 1 214 ? -0.878 11.926 -9.159 1.00 97.06 214 ASN A C 1
ATOM 1736 O O . ASN A 1 214 ? -0.792 12.278 -7.981 1.00 97.06 214 ASN A O 1
ATOM 1740 N N . GLY A 1 215 ? -1.323 10.717 -9.503 1.00 97.88 215 GLY A N 1
ATOM 1741 C CA . GLY A 1 215 ? -1.825 9.754 -8.536 1.00 97.88 215 GLY A CA 1
ATOM 1742 C C . GLY A 1 215 ? -1.856 8.324 -9.060 1.00 97.88 215 GLY A C 1
ATOM 1743 O O . GLY A 1 215 ? -1.821 8.086 -10.265 1.00 97.88 215 GLY A O 1
ATOM 1744 N N . ILE A 1 216 ? -1.924 7.373 -8.135 1.00 98.25 216 ILE A N 1
ATOM 1745 C CA . ILE A 1 216 ? -2.102 5.946 -8.404 1.00 98.25 216 ILE A CA 1
ATOM 1746 C C . ILE A 1 216 ? -3.255 5.472 -7.532 1.00 98.25 216 ILE A C 1
ATOM 1748 O O . ILE A 1 216 ? -3.204 5.628 -6.313 1.00 98.25 216 ILE A O 1
ATOM 1752 N N . ILE A 1 217 ? -4.285 4.904 -8.150 1.00 97.44 217 ILE A N 1
ATOM 1753 C CA . ILE A 1 217 ? -5.262 4.082 -7.435 1.00 97.44 217 ILE A CA 1
ATOM 1754 C C . ILE A 1 217 ? -4.763 2.647 -7.531 1.00 97.44 217 ILE A C 1
ATOM 1756 O O . ILE A 1 217 ? -4.573 2.139 -8.632 1.00 97.44 217 ILE A O 1
ATOM 1760 N N . PHE A 1 218 ? -4.534 2.018 -6.391 1.00 98.00 218 PHE A N 1
ATOM 1761 C CA . PHE A 1 218 ? -4.144 0.625 -6.281 1.00 98.00 218 PHE A CA 1
ATOM 1762 C C . PHE A 1 218 ? -5.331 -0.131 -5.682 1.00 98.00 218 PHE A C 1
ATOM 1764 O O . PHE A 1 218 ? -5.754 0.185 -4.581 1.00 98.00 218 PHE A O 1
ATOM 1771 N N . CYS A 1 219 ? -5.900 -1.077 -6.421 1.00 97.56 219 CYS A N 1
ATOM 1772 C CA . CYS A 1 219 ? -6.958 -1.972 -5.967 1.00 97.56 219 CYS A CA 1
ATOM 1773 C C . CYS A 1 219 ? -6.430 -3.407 -5.958 1.00 97.56 219 CYS A C 1
ATOM 1775 O O . CYS A 1 219 ? -6.022 -3.898 -7.013 1.00 97.56 219 CYS A O 1
ATOM 1777 N N . HIS A 1 220 ? -6.463 -4.070 -4.805 1.00 97.69 220 HIS A N 1
ATOM 1778 C CA . HIS A 1 220 ? -6.261 -5.516 -4.739 1.00 97.69 220 HIS A CA 1
ATOM 1779 C C . HIS A 1 220 ? -7.568 -6.221 -5.145 1.00 97.69 220 HIS A C 1
ATOM 1781 O O . HIS A 1 220 ? -8.659 -5.706 -4.903 1.00 97.69 220 HIS A O 1
ATOM 1787 N N . LEU A 1 221 ? -7.481 -7.349 -5.842 1.00 96.94 221 LEU A N 1
ATOM 1788 C CA . LEU A 1 221 ? -8.610 -8.069 -6.437 1.00 96.94 221 LEU A CA 1
ATOM 1789 C C . LEU A 1 221 ? -8.643 -9.514 -5.915 1.00 96.94 221 LEU A C 1
ATOM 1791 O O . LEU A 1 221 ? -7.587 -10.081 -5.650 1.00 96.94 221 LEU A O 1
ATOM 1795 N N . PRO A 1 222 ? -9.827 -10.151 -5.815 1.00 94.38 222 PRO A N 1
ATOM 1796 C CA . PRO A 1 222 ? -11.133 -9.692 -6.306 1.00 94.38 222 PRO A CA 1
ATOM 1797 C C . PRO A 1 222 ? -11.929 -8.814 -5.337 1.00 94.38 222 PRO A C 1
ATOM 1799 O O . PRO A 1 222 ? -12.765 -8.032 -5.785 1.00 94.38 222 PRO A O 1
ATOM 1802 N N . GLU A 1 223 ? -11.661 -8.926 -4.042 1.00 88.25 223 GLU A N 1
ATOM 1803 C CA . GLU A 1 223 ? -12.398 -8.243 -2.966 1.00 88.25 223 GLU A CA 1
ATOM 1804 C C . GLU A 1 223 ? -11.488 -7.332 -2.137 1.00 88.25 223 GLU A C 1
ATOM 1806 O O . GLU A 1 223 ? -11.911 -6.762 -1.137 1.00 88.25 223 GLU A O 1
ATOM 1811 N N . GLY A 1 224 ? -10.234 -7.187 -2.567 1.00 83.69 224 GLY A N 1
ATOM 1812 C CA . GLY A 1 224 ? -9.195 -6.516 -1.810 1.00 83.69 224 GLY A CA 1
ATOM 1813 C C . GLY A 1 224 ? -9.394 -5.007 -1.676 1.00 83.69 224 GLY A C 1
ATOM 1814 O O . GLY A 1 224 ? -10.159 -4.395 -2.432 1.00 83.69 224 GLY A O 1
ATOM 1815 N N . PRO A 1 225 ? -8.696 -4.382 -0.713 1.00 94.81 225 PRO A N 1
ATOM 1816 C CA . PRO A 1 225 ? -8.842 -2.963 -0.448 1.00 94.81 225 PRO A CA 1
ATOM 1817 C C . PRO A 1 225 ? -8.349 -2.111 -1.620 1.00 94.81 225 PRO A C 1
ATOM 1819 O O . PRO A 1 225 ? -7.533 -2.522 -2.455 1.00 94.81 225 PRO A O 1
ATOM 1822 N N . THR A 1 226 ? -8.825 -0.869 -1.647 1.00 96.69 226 THR A N 1
ATOM 1823 C CA . THR A 1 226 ? -8.433 0.135 -2.632 1.00 96.69 226 THR A CA 1
ATOM 1824 C C . THR A 1 226 ? -7.761 1.315 -1.946 1.00 96.69 226 THR A C 1
ATOM 1826 O O . THR A 1 226 ? -8.350 1.977 -1.096 1.00 96.69 226 THR A O 1
ATOM 1829 N N . ALA A 1 227 ? -6.538 1.631 -2.351 1.00 97.62 227 ALA A N 1
ATOM 1830 C CA . ALA A 1 227 ? -5.766 2.758 -1.857 1.00 97.62 227 ALA A CA 1
ATOM 1831 C C . ALA A 1 227 ? -5.562 3.800 -2.956 1.00 97.62 227 ALA A C 1
ATOM 1833 O O . ALA A 1 227 ? -5.277 3.469 -4.108 1.00 97.62 227 ALA A O 1
ATOM 1834 N N . TYR A 1 228 ? -5.631 5.080 -2.598 1.00 97.69 228 TYR A N 1
ATOM 1835 C CA . TYR A 1 228 ? -5.191 6.161 -3.474 1.00 97.69 228 TYR A CA 1
ATOM 1836 C C . TYR A 1 228 ? -3.951 6.835 -2.926 1.00 97.69 228 TYR A C 1
ATOM 1838 O O . TYR A 1 228 ? -3.930 7.365 -1.811 1.00 97.69 228 TYR A O 1
ATOM 1846 N N . PHE A 1 229 ? -2.931 6.881 -3.769 1.00 98.44 229 PHE A N 1
ATOM 1847 C CA . PHE A 1 229 ? -1.683 7.560 -3.506 1.00 98.44 229 PHE A CA 1
ATOM 1848 C C . PHE A 1 229 ? -1.558 8.773 -4.412 1.00 98.44 229 PHE A C 1
ATOM 1850 O O . PHE A 1 229 ? -1.716 8.678 -5.627 1.00 98.44 229 PHE A O 1
ATOM 1857 N N . LYS A 1 230 ? -1.189 9.914 -3.835 1.00 98.19 230 LYS A N 1
ATOM 1858 C CA . LYS A 1 230 ? -0.695 11.046 -4.617 1.00 98.19 230 LYS A CA 1
ATOM 1859 C C . LYS A 1 230 ? 0.759 10.786 -5.005 1.00 98.19 230 LYS A C 1
ATOM 1861 O O . LYS A 1 230 ? 1.565 10.464 -4.133 1.00 98.19 230 LYS A O 1
ATOM 1866 N N . ILE A 1 231 ? 1.091 10.980 -6.278 1.00 98.31 231 ILE A N 1
ATOM 1867 C CA . ILE A 1 231 ? 2.467 10.969 -6.775 1.00 98.31 231 ILE A CA 1
ATOM 1868 C C . ILE A 1 231 ? 3.078 12.353 -6.547 1.00 98.31 231 ILE A C 1
ATOM 1870 O O . ILE A 1 231 ? 2.510 13.375 -6.930 1.00 98.31 231 ILE A O 1
ATOM 1874 N N . ASN A 1 232 ? 4.267 12.370 -5.960 1.00 95.81 232 ASN A N 1
ATOM 1875 C CA . ASN A 1 232 ? 5.131 13.529 -5.821 1.00 95.81 232 ASN A CA 1
ATOM 1876 C C . ASN A 1 232 ? 6.509 13.204 -6.420 1.00 95.81 232 ASN A C 1
ATOM 1878 O O . ASN A 1 232 ? 6.942 12.051 -6.413 1.00 95.81 232 ASN A O 1
ATOM 1882 N N . SER A 1 233 ? 7.215 14.234 -6.892 1.00 95.50 233 SER A N 1
ATOM 1883 C CA . SER A 1 233 ? 8.629 14.146 -7.294 1.00 95.50 233 SER A CA 1
ATOM 1884 C C . SER A 1 233 ? 8.945 13.018 -8.291 1.00 95.50 233 SER A C 1
ATOM 1886 O O . SER A 1 233 ? 9.940 12.314 -8.129 1.00 95.50 233 SER A O 1
ATOM 1888 N N . LEU A 1 234 ? 8.095 12.833 -9.310 1.00 97.69 234 LEU A N 1
ATOM 1889 C CA . LEU A 1 234 ? 8.335 11.863 -10.380 1.00 97.69 234 LEU A CA 1
ATOM 1890 C C . LEU A 1 234 ? 9.524 12.298 -11.246 1.00 97.69 234 LEU A C 1
ATOM 1892 O O . LEU A 1 234 ? 9.523 13.391 -11.811 1.00 97.69 234 LEU A O 1
ATOM 1896 N N . LYS A 1 235 ? 10.502 11.408 -11.383 1.00 97.75 235 LYS A N 1
ATOM 1897 C CA . LYS A 1 235 ? 11.663 11.528 -12.257 1.00 97.75 235 LYS A CA 1
ATOM 1898 C C . LYS A 1 235 ? 11.808 10.232 -13.050 1.00 97.75 235 LYS A C 1
ATOM 1900 O O . LYS A 1 235 ? 11.902 9.159 -12.456 1.00 97.75 235 LYS A O 1
ATOM 1905 N N . PHE A 1 236 ? 11.793 10.336 -14.374 1.00 97.69 236 PHE A N 1
ATOM 1906 C CA . PHE A 1 236 ? 11.869 9.179 -15.265 1.00 97.69 236 PHE A CA 1
ATOM 1907 C C . PHE A 1 236 ? 13.298 8.641 -15.355 1.00 97.69 236 PHE A C 1
ATOM 1909 O O . PHE A 1 236 ? 14.246 9.407 -15.175 1.00 97.69 236 PHE A O 1
ATOM 1916 N N . SER A 1 237 ? 13.462 7.367 -15.728 1.00 96.19 237 SER A N 1
ATOM 1917 C CA . SER A 1 237 ? 14.784 6.735 -15.902 1.00 96.19 237 SER A CA 1
ATOM 1918 C C . SER A 1 237 ? 15.730 7.553 -16.789 1.00 96.19 237 SER A C 1
ATOM 1920 O O . SER A 1 237 ? 16.898 7.726 -16.466 1.00 96.19 237 SER A O 1
ATOM 1922 N N . LYS A 1 238 ? 15.210 8.138 -17.878 1.00 95.31 238 LYS A N 1
ATOM 1923 C CA . LYS A 1 238 ? 16.005 8.962 -18.813 1.00 95.31 238 LYS A CA 1
ATOM 1924 C C . LYS A 1 238 ? 16.576 10.245 -18.202 1.00 95.31 238 LYS A C 1
ATOM 1926 O O . LYS A 1 238 ? 17.551 10.771 -18.721 1.00 95.31 238 LYS A O 1
ATOM 1931 N N . ASP A 1 239 ? 15.965 10.750 -17.136 1.00 96.25 239 ASP A N 1
ATOM 1932 C CA . ASP A 1 239 ? 16.381 11.999 -16.493 1.00 96.25 239 ASP A CA 1
ATOM 1933 C C . ASP A 1 239 ? 17.395 11.729 -15.360 1.00 96.25 239 ASP A C 1
ATOM 1935 O O . ASP A 1 239 ? 17.902 12.654 -14.715 1.00 96.25 239 ASP A O 1
ATOM 1939 N N . ILE A 1 240 ? 17.655 10.454 -15.054 1.00 95.81 240 ILE A N 1
ATOM 1940 C CA . ILE A 1 240 ? 18.553 9.991 -13.998 1.00 95.81 240 ILE A CA 1
ATOM 1941 C C . ILE A 1 240 ? 19.938 9.745 -14.601 1.00 95.81 240 ILE A C 1
ATOM 1943 O O . ILE A 1 240 ? 20.099 9.001 -15.566 1.00 95.81 240 ILE A O 1
ATOM 1947 N N . VAL A 1 241 ? 20.950 10.378 -14.007 1.00 94.19 241 VAL A N 1
ATOM 1948 C CA . VAL A 1 241 ? 22.342 10.265 -14.453 1.00 94.19 241 VAL A CA 1
ATOM 1949 C C . VAL A 1 241 ? 22.829 8.834 -14.228 1.00 94.19 241 VAL A C 1
ATOM 1951 O O . VAL A 1 241 ? 22.647 8.294 -13.139 1.00 94.19 241 VAL A O 1
ATOM 1954 N N . HIS A 1 242 ? 23.446 8.242 -15.253 1.00 91.88 242 HIS A N 1
ATOM 1955 C CA . HIS A 1 242 ? 23.932 6.859 -15.236 1.00 91.88 242 HIS A CA 1
ATOM 1956 C C . HIS A 1 242 ? 22.849 5.838 -14.844 1.00 91.88 242 HIS A C 1
ATOM 1958 O O . HIS A 1 242 ? 23.132 4.903 -14.103 1.00 91.88 242 HIS A O 1
ATOM 1964 N N . CYS A 1 243 ? 21.605 6.017 -15.304 1.00 93.38 243 CYS A N 1
ATOM 1965 C CA . CYS A 1 243 ? 20.577 4.992 -15.138 1.00 93.38 243 CYS A CA 1
ATOM 1966 C C . CYS A 1 243 ? 20.897 3.783 -16.030 1.00 93.38 243 CYS A C 1
ATOM 1968 O O . CYS A 1 243 ? 21.111 3.934 -17.233 1.00 93.38 243 CYS A O 1
ATOM 1970 N N . GLY A 1 244 ? 20.919 2.592 -15.442 1.00 91.25 244 GLY A N 1
ATOM 1971 C CA . GLY A 1 244 ? 21.120 1.335 -16.151 1.00 91.25 244 GLY A CA 1
ATOM 1972 C C . GLY A 1 244 ? 19.818 0.748 -16.692 1.00 91.25 244 GLY A C 1
ATOM 1973 O O . GLY A 1 244 ? 18.719 1.175 -16.343 1.00 91.25 244 GLY A O 1
ATOM 1974 N N . GLU A 1 245 ? 19.941 -0.292 -17.513 1.00 90.19 245 GLU A N 1
ATOM 1975 C CA . GLU A 1 245 ? 18.791 -1.030 -18.042 1.00 90.19 245 GLU A CA 1
ATOM 1976 C C . GLU A 1 245 ? 18.397 -2.209 -17.140 1.00 90.19 245 GLU A C 1
ATOM 1978 O O . GLU A 1 245 ? 19.230 -2.909 -16.548 1.00 90.19 245 GLU A O 1
ATOM 1983 N N . SER A 1 246 ? 17.090 -2.447 -17.036 1.00 88.81 246 SER A N 1
ATOM 1984 C CA . SER A 1 246 ? 16.532 -3.537 -16.235 1.00 88.81 246 SER A CA 1
ATOM 1985 C C . SER A 1 246 ? 16.546 -4.861 -16.994 1.00 88.81 246 SER A C 1
ATOM 1987 O O . SER A 1 246 ? 16.211 -4.906 -18.173 1.00 88.81 246 SER A O 1
ATOM 1989 N N . THR A 1 247 ? 16.883 -5.955 -16.308 1.00 91.38 247 THR A N 1
ATOM 1990 C CA . THR A 1 247 ? 16.756 -7.318 -16.851 1.00 91.38 247 THR A CA 1
ATOM 1991 C C . THR A 1 247 ? 15.390 -7.920 -16.506 1.00 91.38 247 THR A C 1
ATOM 1993 O O . THR A 1 247 ? 14.647 -7.362 -15.701 1.00 91.38 247 THR A O 1
ATOM 1996 N N . SER A 1 248 ? 15.059 -9.076 -17.082 1.00 90.88 248 SER A N 1
ATOM 1997 C CA . SER A 1 248 ? 13.787 -9.785 -16.857 1.00 90.88 248 SER A CA 1
ATOM 1998 C C . SER A 1 248 ? 13.706 -10.561 -15.532 1.00 90.88 248 SER A C 1
ATOM 2000 O O . SER A 1 248 ? 12.663 -11.121 -15.210 1.00 90.88 248 SER A O 1
ATOM 2002 N N . HIS A 1 249 ? 14.788 -10.622 -14.752 1.00 94.25 249 HIS A N 1
ATOM 2003 C CA . HIS A 1 249 ? 14.856 -11.369 -13.491 1.00 94.25 249 HIS A CA 1
ATOM 2004 C C . HIS A 1 249 ? 13.905 -10.805 -12.432 1.00 94.25 249 HIS A C 1
ATOM 2006 O O . HIS A 1 249 ? 13.893 -9.598 -12.236 1.00 94.25 249 HIS A O 1
ATOM 2012 N N . ASN A 1 250 ? 13.177 -11.634 -11.686 1.00 94.75 250 ASN A N 1
ATOM 2013 C CA . ASN A 1 250 ? 12.328 -11.143 -10.594 1.00 94.75 250 ASN A CA 1
ATOM 2014 C C . ASN A 1 250 ? 13.171 -10.394 -9.542 1.00 94.75 250 ASN A C 1
ATOM 2016 O O . ASN A 1 250 ? 14.193 -10.940 -9.116 1.00 94.75 250 ASN A O 1
ATOM 2020 N N . PRO A 1 251 ? 12.790 -9.163 -9.152 1.00 96.56 251 PRO A N 1
ATOM 2021 C CA . PRO A 1 251 ? 13.532 -8.395 -8.167 1.00 96.56 251 PRO A CA 1
ATOM 2022 C C . PRO A 1 251 ? 13.227 -8.864 -6.742 1.00 96.56 251 PRO A C 1
ATOM 2024 O O . PRO A 1 251 ? 12.144 -9.367 -6.462 1.00 96.56 251 PRO A O 1
ATOM 2027 N N . GLU A 1 252 ? 14.159 -8.613 -5.832 1.00 96.31 252 GLU A N 1
ATOM 2028 C CA . GLU A 1 252 ? 13.880 -8.576 -4.397 1.00 96.31 252 GLU A CA 1
ATOM 2029 C C . GLU A 1 252 ? 13.042 -7.341 -4.055 1.00 96.31 252 GLU A C 1
ATOM 2031 O O . GLU A 1 252 ? 13.174 -6.295 -4.698 1.00 96.31 252 GLU A O 1
ATOM 2036 N N . VAL A 1 253 ? 12.205 -7.436 -3.022 1.00 96.81 253 VAL A N 1
ATOM 2037 C CA . VAL A 1 253 ? 11.369 -6.322 -2.561 1.00 96.81 253 VAL A CA 1
ATOM 2038 C C . VAL A 1 253 ? 11.753 -5.945 -1.141 1.00 96.81 253 VAL A C 1
ATOM 2040 O O . VAL A 1 253 ? 11.758 -6.777 -0.240 1.00 96.81 253 VAL A O 1
ATOM 2043 N N . VAL A 1 254 ? 12.050 -4.666 -0.938 1.00 96.38 254 VAL A N 1
ATOM 2044 C CA . VAL A 1 254 ? 12.406 -4.098 0.362 1.00 96.38 254 VAL A CA 1
ATOM 2045 C C . VAL A 1 254 ? 11.323 -3.113 0.785 1.00 96.38 254 VAL A C 1
ATOM 2047 O O . VAL A 1 254 ? 11.107 -2.098 0.121 1.00 96.38 254 VAL A O 1
ATOM 2050 N N . LEU A 1 255 ? 10.664 -3.398 1.906 1.00 95.88 255 LEU A N 1
ATOM 2051 C CA . LEU A 1 255 ? 9.605 -2.579 2.495 1.00 95.88 255 LEU A CA 1
ATOM 2052 C C . LEU A 1 255 ? 10.098 -2.052 3.844 1.00 95.88 255 LEU A C 1
ATOM 2054 O O . LEU A 1 255 ? 10.150 -2.788 4.823 1.00 95.88 255 LEU A O 1
ATOM 2058 N N . ASN A 1 256 ? 10.495 -0.782 3.896 1.00 91.38 256 ASN A N 1
ATOM 2059 C CA . ASN A 1 256 ? 11.146 -0.206 5.074 1.00 91.38 256 ASN A CA 1
ATOM 2060 C C . ASN A 1 256 ? 10.226 0.765 5.818 1.00 91.38 256 ASN A C 1
ATOM 2062 O O . ASN A 1 256 ? 9.612 1.628 5.191 1.00 91.38 256 ASN A O 1
ATOM 2066 N N . ASN A 1 257 ? 10.253 0.696 7.154 1.00 87.38 257 ASN A N 1
ATOM 2067 C CA . ASN A 1 257 ? 9.604 1.626 8.090 1.00 87.38 257 ASN A CA 1
ATOM 2068 C C . ASN A 1 257 ? 8.069 1.698 7.995 1.00 87.38 257 ASN A C 1
ATOM 2070 O O . ASN A 1 257 ? 7.488 2.761 8.202 1.00 87.38 257 ASN A O 1
ATOM 2074 N N . PHE A 1 258 ? 7.403 0.587 7.704 1.00 87.75 258 PHE A N 1
ATOM 2075 C CA . PHE A 1 258 ? 5.943 0.468 7.746 1.00 87.75 258 PHE A CA 1
ATOM 2076 C C . PHE A 1 258 ? 5.498 -0.104 9.096 1.00 87.75 258 PHE A C 1
ATOM 2078 O O . PHE A 1 258 ? 5.036 -1.234 9.185 1.00 87.75 258 PHE A O 1
ATOM 2085 N N . ASN A 1 259 ? 5.735 0.653 10.167 1.00 80.88 259 ASN A N 1
ATOM 2086 C CA . ASN A 1 259 ? 5.704 0.122 11.535 1.00 80.88 259 ASN A CA 1
ATOM 2087 C C . ASN A 1 259 ? 4.320 0.219 12.198 1.00 80.88 259 ASN A C 1
ATOM 2089 O O . ASN A 1 259 ? 4.121 -0.288 13.302 1.00 80.88 259 ASN A O 1
ATOM 2093 N N . THR A 1 260 ? 3.378 0.943 11.594 1.00 81.00 260 THR A N 1
ATOM 2094 C CA . THR A 1 260 ? 2.008 1.074 12.112 1.00 81.00 260 THR A CA 1
ATOM 2095 C C . THR A 1 260 ? 1.093 0.022 11.488 1.00 81.00 260 THR A C 1
ATOM 2097 O O . THR A 1 260 ? 1.397 -0.481 10.418 1.00 81.00 260 THR A O 1
ATOM 2100 N N . ARG A 1 261 ? -0.072 -0.275 12.084 1.00 78.25 261 ARG A N 1
ATOM 2101 C CA . ARG A 1 261 ? -1.037 -1.236 11.501 1.00 78.25 261 ARG A CA 1
ATOM 2102 C C . ARG A 1 261 ? -1.437 -0.870 10.064 1.00 78.25 261 ARG A C 1
ATOM 2104 O O . ARG A 1 261 ? -1.408 -1.724 9.193 1.00 78.25 261 ARG A O 1
ATOM 2111 N N . LEU A 1 262 ? -1.712 0.414 9.809 1.00 85.12 262 LEU A N 1
ATOM 2112 C CA . LEU A 1 262 ? -1.967 0.913 8.453 1.00 85.12 262 LEU A CA 1
ATOM 2113 C C . LEU A 1 262 ? -0.740 0.722 7.552 1.00 85.12 262 LEU A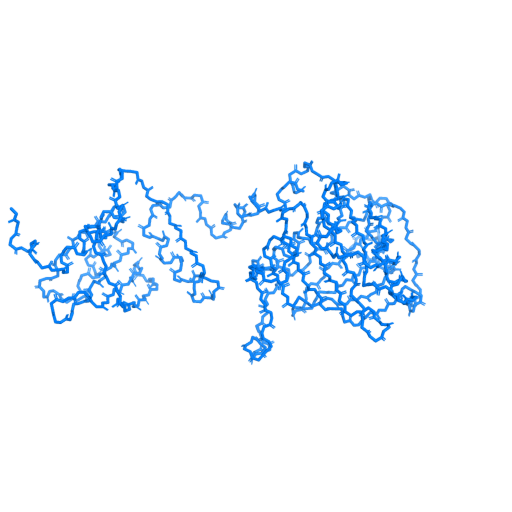 C 1
ATOM 2115 O O . LEU A 1 262 ? -0.870 0.307 6.406 1.00 85.12 262 LEU A O 1
ATOM 2119 N N . GLY A 1 263 ? 0.453 1.006 8.074 1.00 88.75 263 GLY A N 1
ATOM 2120 C CA . GLY A 1 263 ? 1.713 0.736 7.396 1.00 88.75 263 GLY A CA 1
ATOM 2121 C C . GLY A 1 263 ? 1.866 -0.719 6.985 1.00 88.75 263 GLY A C 1
ATOM 2122 O O . GLY A 1 263 ? 2.157 -0.969 5.821 1.00 88.75 263 GLY A O 1
ATOM 2123 N N . HIS A 1 264 ? 1.634 -1.657 7.905 1.00 87.44 264 HIS A N 1
ATOM 2124 C CA . HIS A 1 264 ? 1.675 -3.097 7.660 1.00 87.44 264 HIS A CA 1
ATOM 2125 C C . HIS A 1 264 ? 0.724 -3.490 6.523 1.00 87.44 264 HIS A C 1
ATOM 2127 O O . HIS A 1 264 ? 1.173 -4.105 5.555 1.00 87.44 264 HIS A O 1
ATOM 2133 N N . SER A 1 265 ? -0.537 -3.043 6.554 1.00 91.38 265 SER A N 1
ATOM 2134 C CA . SER A 1 265 ? -1.497 -3.299 5.469 1.00 91.38 265 SER A CA 1
ATOM 2135 C C . SER A 1 265 ? -1.013 -2.743 4.124 1.00 91.38 265 SER A C 1
ATOM 2137 O O . SER A 1 265 ? -1.060 -3.427 3.106 1.00 91.38 265 SER A O 1
ATOM 2139 N N . ILE A 1 266 ? -0.479 -1.518 4.105 1.00 96.69 266 ILE A N 1
ATOM 2140 C CA . ILE A 1 266 ? 0.041 -0.885 2.883 1.00 96.69 266 ILE A CA 1
ATOM 2141 C C . ILE A 1 266 ? 1.312 -1.580 2.372 1.00 96.69 266 ILE A C 1
ATOM 2143 O O . ILE A 1 266 ? 1.488 -1.733 1.164 1.00 96.69 266 ILE A O 1
ATOM 2147 N N . ALA A 1 267 ? 2.196 -2.023 3.265 1.00 96.31 267 ALA A N 1
ATOM 2148 C CA . ALA A 1 267 ? 3.390 -2.784 2.918 1.00 96.31 267 ALA A CA 1
ATOM 2149 C C . ALA A 1 267 ? 3.009 -4.126 2.283 1.00 96.31 267 ALA A C 1
ATOM 2151 O O . ALA A 1 267 ? 3.512 -4.460 1.210 1.00 96.31 267 ALA A O 1
ATOM 2152 N N . ARG A 1 268 ? 2.067 -4.850 2.897 1.00 95.56 268 ARG A N 1
ATOM 2153 C CA . ARG A 1 268 ? 1.520 -6.106 2.372 1.00 95.56 268 ARG A CA 1
ATOM 2154 C C . ARG A 1 268 ? 0.878 -5.915 1.002 1.00 95.56 268 ARG A C 1
ATOM 2156 O O . ARG A 1 268 ? 1.177 -6.673 0.081 1.00 95.56 268 ARG A O 1
ATOM 2163 N N . MET A 1 269 ? 0.118 -4.836 0.831 1.00 97.25 269 MET A N 1
ATOM 2164 C CA . MET A 1 269 ? -0.445 -4.442 -0.458 1.00 97.25 269 MET A CA 1
ATOM 2165 C C . MET A 1 269 ? 0.649 -4.229 -1.519 1.00 97.25 269 MET A C 1
ATOM 2167 O O . MET A 1 269 ? 0.559 -4.778 -2.611 1.00 97.25 269 MET A O 1
ATOM 2171 N N . PHE A 1 270 ? 1.731 -3.498 -1.215 1.00 98.12 270 PHE A N 1
ATOM 2172 C CA . PHE A 1 270 ? 2.854 -3.337 -2.155 1.00 98.12 270 PHE A CA 1
ATOM 2173 C C . PHE A 1 270 ? 3.599 -4.641 -2.447 1.00 98.12 270 PHE A C 1
ATOM 2175 O O . PHE A 1 270 ? 4.049 -4.825 -3.579 1.00 98.12 270 PHE A O 1
ATOM 2182 N N . ALA A 1 271 ? 3.723 -5.538 -1.466 1.00 97.19 271 ALA A N 1
ATOM 2183 C CA . ALA A 1 271 ? 4.353 -6.842 -1.657 1.00 97.19 271 ALA A CA 1
ATOM 2184 C C . ALA A 1 271 ? 3.616 -7.675 -2.715 1.00 97.19 271 ALA A C 1
ATOM 2186 O O . ALA A 1 271 ? 4.272 -8.280 -3.557 1.00 97.19 271 ALA A O 1
ATOM 2187 N N . CYS A 1 272 ? 2.277 -7.630 -2.726 1.00 97.00 272 CYS A N 1
ATOM 2188 C CA . CYS A 1 272 ? 1.430 -8.387 -3.656 1.00 97.00 272 CYS A CA 1
ATOM 2189 C C . CYS A 1 272 ? 1.705 -8.086 -5.139 1.00 97.00 272 CYS A C 1
ATOM 2191 O O . CYS A 1 272 ? 1.358 -8.887 -5.998 1.00 97.00 272 CYS A O 1
ATOM 2193 N N . LEU A 1 273 ? 2.372 -6.971 -5.462 1.00 97.75 273 LEU A N 1
ATOM 2194 C CA . LEU A 1 273 ? 2.747 -6.638 -6.839 1.00 97.75 273 LEU A CA 1
ATOM 2195 C C . LEU A 1 273 ? 3.884 -7.511 -7.397 1.00 97.75 273 LEU A C 1
ATOM 2197 O O . LEU A 1 273 ? 4.100 -7.510 -8.608 1.00 97.75 273 LEU A O 1
ATOM 2201 N N . PHE A 1 274 ? 4.647 -8.212 -6.557 1.00 97.38 274 PHE A N 1
ATOM 2202 C CA . PHE A 1 274 ? 5.894 -8.867 -6.961 1.00 97.38 274 PHE A CA 1
ATOM 2203 C C . PHE A 1 274 ? 5.882 -10.362 -6.644 1.00 97.38 274 PHE A C 1
ATOM 2205 O O . PHE A 1 274 ? 5.352 -10.753 -5.615 1.00 97.38 274 PHE A O 1
ATOM 2212 N N . PRO A 1 275 ? 6.473 -11.227 -7.485 1.00 94.81 275 PRO A N 1
ATOM 2213 C CA . PRO A 1 275 ? 6.589 -12.651 -7.177 1.00 94.81 275 PRO A CA 1
ATOM 2214 C C . PRO A 1 275 ? 7.390 -12.918 -5.893 1.00 94.81 275 PRO A C 1
ATOM 2216 O O . PRO A 1 275 ? 8.377 -12.232 -5.630 1.00 94.81 275 PRO A O 1
ATOM 2219 N N . HIS A 1 276 ? 7.020 -13.975 -5.160 1.00 91.25 276 HIS A N 1
ATOM 2220 C CA . HIS A 1 276 ? 7.690 -14.392 -3.917 1.00 91.25 276 HIS A CA 1
ATOM 2221 C C . HIS A 1 276 ? 9.147 -14.789 -4.084 1.00 91.25 276 HIS A C 1
ATOM 2223 O O . HIS A 1 276 ? 9.941 -14.566 -3.176 1.00 91.25 276 HIS A O 1
ATOM 2229 N N . ASP A 1 277 ? 9.480 -15.418 -5.212 1.00 92.38 277 ASP A N 1
ATOM 2230 C CA . ASP A 1 277 ? 10.798 -16.000 -5.432 1.00 92.38 277 ASP A CA 1
ATOM 2231 C C . ASP A 1 277 ? 11.649 -15.041 -6.294 1.00 92.38 277 ASP A C 1
ATOM 2233 O O . ASP A 1 277 ? 11.504 -15.000 -7.532 1.00 92.38 277 ASP A O 1
ATOM 2237 N N . PRO A 1 278 ? 12.520 -14.223 -5.667 1.00 92.56 278 PRO A N 1
ATOM 2238 C CA . PRO A 1 278 ? 13.423 -13.339 -6.384 1.00 92.56 278 PRO A CA 1
ATOM 2239 C C . PRO A 1 278 ? 14.526 -14.137 -7.078 1.00 92.56 278 PRO A C 1
ATOM 2241 O O . PRO A 1 278 ? 14.979 -15.184 -6.616 1.00 92.56 278 PRO A O 1
ATOM 2244 N N . LYS A 1 279 ? 15.018 -13.607 -8.198 1.00 92.62 279 LYS A N 1
ATOM 2245 C CA . LYS A 1 279 ? 16.148 -14.189 -8.927 1.00 92.62 279 LYS A CA 1
ATOM 2246 C C . LYS A 1 279 ? 17.415 -13.404 -8.601 1.00 92.62 279 LYS A C 1
ATOM 2248 O O . LYS A 1 279 ? 17.764 -12.460 -9.313 1.00 92.62 279 LYS A O 1
ATOM 2253 N N . PHE A 1 280 ? 18.124 -13.833 -7.554 1.00 92.00 280 PHE A N 1
ATOM 2254 C CA . PHE A 1 280 ? 19.342 -13.181 -7.043 1.00 92.00 280 PHE A CA 1
ATOM 2255 C C . PHE A 1 280 ? 20.448 -13.007 -8.097 1.00 92.00 280 PHE A C 1
ATOM 2257 O O . PHE A 1 280 ? 21.223 -12.055 -8.035 1.00 92.00 280 PHE A O 1
ATOM 2264 N N . THR A 1 281 ? 20.496 -13.867 -9.120 1.00 93.25 281 THR A N 1
ATOM 2265 C CA . THR A 1 281 ? 21.419 -13.729 -10.262 1.00 93.25 281 THR A CA 1
ATOM 2266 C C . THR A 1 281 ? 21.251 -12.398 -10.997 1.00 93.25 281 THR A C 1
ATOM 2268 O O . THR A 1 281 ? 22.232 -11.817 -11.455 1.00 93.25 281 THR A O 1
ATOM 2271 N N . GLY A 1 282 ? 20.022 -11.879 -11.069 1.00 90.88 282 GLY A N 1
ATOM 2272 C CA . GLY A 1 282 ? 19.721 -10.589 -11.682 1.00 90.88 282 GLY A CA 1
ATOM 2273 C C . GLY A 1 282 ? 20.118 -9.388 -10.825 1.00 90.88 282 GLY A C 1
ATOM 2274 O O . GLY A 1 282 ? 20.198 -8.278 -11.358 1.00 90.88 282 GLY A O 1
ATOM 2275 N N . ARG A 1 283 ? 20.352 -9.602 -9.520 1.00 94.31 283 ARG A N 1
ATOM 2276 C CA . ARG A 1 283 ? 20.715 -8.589 -8.516 1.00 94.31 283 ARG A CA 1
ATOM 2277 C C . ARG A 1 283 ? 19.821 -7.347 -8.543 1.00 94.31 283 ARG A C 1
ATOM 2279 O O . ARG A 1 283 ? 20.301 -6.227 -8.376 1.00 94.31 283 ARG A O 1
ATOM 2286 N N . ARG A 1 284 ? 18.528 -7.518 -8.840 1.00 95.38 284 ARG A N 1
ATOM 2287 C CA . ARG A 1 284 ? 17.544 -6.426 -8.904 1.00 95.38 284 ARG A CA 1
ATOM 2288 C C . ARG A 1 284 ? 16.847 -6.304 -7.559 1.00 95.38 284 ARG A C 1
ATOM 2290 O O . ARG A 1 284 ? 16.406 -7.306 -7.015 1.00 95.38 284 ARG A O 1
ATOM 2297 N N . VAL A 1 285 ? 16.666 -5.077 -7.092 1.00 96.81 285 VAL A N 1
ATOM 2298 C CA . VAL A 1 285 ? 15.919 -4.776 -5.873 1.00 96.81 285 VAL A CA 1
ATOM 2299 C C . VAL A 1 285 ? 14.989 -3.589 -6.092 1.00 96.81 285 VAL A C 1
ATOM 2301 O O . VAL A 1 285 ? 15.392 -2.545 -6.610 1.00 96.81 285 VAL A O 1
ATOM 2304 N N . VAL A 1 286 ? 13.731 -3.748 -5.705 1.00 97.94 286 VAL A N 1
ATOM 2305 C CA . VAL A 1 286 ? 12.734 -2.683 -5.637 1.00 97.94 286 VAL A CA 1
ATOM 2306 C C . VAL A 1 286 ? 12.536 -2.315 -4.174 1.00 97.94 286 VAL A C 1
ATOM 2308 O O . VAL A 1 286 ? 12.354 -3.175 -3.321 1.00 97.94 286 VAL A O 1
ATOM 2311 N N . THR A 1 287 ? 12.580 -1.026 -3.867 1.00 98.25 287 THR A N 1
ATOM 2312 C CA . THR A 1 287 ? 12.476 -0.521 -2.501 1.00 98.25 287 THR A CA 1
ATOM 2313 C C . THR A 1 287 ? 11.308 0.440 -2.381 1.00 98.25 287 THR A C 1
ATOM 2315 O O . THR A 1 287 ? 11.236 1.425 -3.117 1.00 98.25 287 THR A O 1
ATOM 2318 N N . PHE A 1 288 ? 10.449 0.190 -1.397 1.00 98.56 288 PHE A N 1
ATOM 2319 C CA . PHE A 1 288 ? 9.492 1.146 -0.862 1.00 98.56 288 PHE A CA 1
ATOM 2320 C C . PHE A 1 288 ? 9.976 1.542 0.530 1.00 98.56 288 PHE A C 1
ATOM 2322 O O . PHE A 1 288 ? 9.918 0.762 1.478 1.00 98.56 288 PHE A O 1
ATOM 2329 N N . HIS A 1 289 ? 10.504 2.754 0.651 1.00 97.75 289 HIS A N 1
ATOM 2330 C CA . HIS A 1 289 ? 10.983 3.275 1.925 1.00 97.75 289 HIS A CA 1
ATOM 2331 C C . HIS A 1 289 ? 10.006 4.312 2.460 1.00 97.75 289 HIS A C 1
ATOM 2333 O O . HIS A 1 289 ? 9.866 5.380 1.866 1.00 97.75 289 HIS A O 1
ATOM 2339 N N . ASN A 1 290 ? 9.338 4.012 3.570 1.00 95.44 290 ASN A N 1
ATOM 2340 C CA . ASN A 1 290 ? 8.492 4.979 4.248 1.00 95.44 290 ASN A CA 1
ATOM 2341 C C . ASN A 1 290 ? 9.337 5.917 5.123 1.00 95.44 290 ASN A C 1
ATOM 2343 O O . ASN A 1 290 ? 10.111 5.500 5.984 1.00 95.44 290 ASN A O 1
ATOM 2347 N N . GLN A 1 291 ? 9.170 7.217 4.921 1.00 92.81 291 GLN A N 1
ATOM 2348 C CA . GLN A 1 291 ? 9.756 8.239 5.771 1.00 92.81 291 GLN A CA 1
ATOM 2349 C C . GLN A 1 291 ? 8.743 9.367 5.945 1.00 92.81 291 GLN A C 1
ATOM 2351 O O . GLN A 1 291 ? 8.473 10.129 5.018 1.00 92.81 291 GLN A O 1
ATOM 2356 N N . ARG A 1 292 ? 8.206 9.501 7.163 1.00 87.56 292 ARG A N 1
ATOM 2357 C CA . ARG A 1 292 ? 7.236 10.549 7.526 1.00 87.56 292 ARG A CA 1
ATOM 2358 C C . ARG A 1 292 ? 5.991 10.572 6.617 1.00 87.56 292 ARG A C 1
ATOM 2360 O O . ARG A 1 292 ? 5.603 11.636 6.140 1.00 87.56 292 ARG A O 1
ATOM 2367 N N . ASP A 1 293 ? 5.401 9.405 6.355 1.00 90.25 293 ASP A N 1
ATOM 2368 C CA . ASP A 1 293 ? 4.256 9.176 5.446 1.00 90.25 293 ASP A CA 1
ATOM 2369 C C . ASP A 1 293 ? 4.523 9.435 3.953 1.00 90.25 293 ASP A C 1
ATOM 2371 O O . ASP A 1 293 ? 3.595 9.483 3.137 1.00 90.25 293 ASP A O 1
ATOM 2375 N N . TYR A 1 294 ? 5.790 9.617 3.581 1.00 96.56 294 TYR A N 1
ATOM 2376 C CA . TYR A 1 294 ? 6.234 9.647 2.195 1.00 96.56 294 TYR A CA 1
ATOM 2377 C C . TYR A 1 294 ? 6.914 8.326 1.866 1.00 96.56 294 TYR A C 1
ATOM 2379 O O . TYR A 1 294 ? 7.925 7.970 2.465 1.00 96.56 294 TYR A O 1
ATOM 2387 N N . ILE A 1 295 ? 6.364 7.615 0.888 1.00 98.56 295 ILE A N 1
ATOM 2388 C CA . ILE A 1 295 ? 6.876 6.324 0.443 1.00 98.56 295 ILE A CA 1
ATOM 2389 C C . ILE A 1 295 ? 7.753 6.567 -0.777 1.00 98.56 295 ILE A C 1
ATOM 2391 O O . ILE A 1 295 ? 7.267 6.902 -1.856 1.00 98.56 295 ILE A O 1
ATOM 2395 N N . PHE A 1 296 ? 9.059 6.429 -0.608 1.00 98.62 296 PHE A N 1
ATOM 2396 C CA . PHE A 1 296 ? 10.031 6.586 -1.678 1.00 98.62 296 PHE A CA 1
ATOM 2397 C C . PHE A 1 296 ? 10.164 5.272 -2.435 1.00 98.62 296 PHE A C 1
ATOM 2399 O O . PHE A 1 296 ? 10.629 4.281 -1.876 1.00 98.62 296 PHE A O 1
ATOM 2406 N N . PHE A 1 297 ? 9.780 5.287 -3.710 1.00 98.62 297 PHE A N 1
ATOM 2407 C CA . PHE A 1 297 ? 10.004 4.171 -4.618 1.00 98.62 297 PHE A CA 1
ATOM 2408 C C . PHE A 1 297 ? 11.375 4.298 -5.272 1.00 98.62 297 PHE A C 1
ATOM 2410 O O . PHE A 1 297 ? 11.708 5.355 -5.827 1.00 98.62 297 PHE A O 1
ATOM 2417 N N . ARG A 1 298 ? 12.163 3.227 -5.235 1.00 97.81 298 ARG A N 1
ATOM 2418 C CA . ARG A 1 298 ? 13.427 3.119 -5.966 1.00 97.81 298 ARG A CA 1
ATOM 2419 C C . ARG A 1 298 ? 13.595 1.726 -6.548 1.00 97.81 298 ARG A C 1
ATOM 2421 O O . ARG A 1 298 ? 13.147 0.748 -5.962 1.00 97.81 298 ARG A O 1
ATOM 2428 N N . HIS A 1 299 ? 14.305 1.639 -7.665 1.00 97.56 299 HIS A N 1
ATOM 2429 C CA . HIS A 1 299 ? 14.637 0.380 -8.319 1.00 97.56 299 HIS A CA 1
ATOM 2430 C C . HIS A 1 299 ? 16.118 0.367 -8.660 1.00 97.56 299 HIS A C 1
ATOM 2432 O O . HIS A 1 299 ? 16.583 1.209 -9.429 1.00 97.56 299 HIS A O 1
ATOM 2438 N N . HIS A 1 300 ? 16.848 -0.578 -8.079 1.00 96.88 300 HIS A N 1
ATOM 2439 C CA . HIS A 1 300 ? 18.294 -0.659 -8.202 1.00 96.88 300 HIS A CA 1
ATOM 2440 C C . HIS A 1 300 ? 18.748 -2.034 -8.680 1.00 96.88 300 HIS A C 1
ATOM 2442 O O . HIS A 1 300 ? 18.076 -3.046 -8.478 1.00 96.88 300 HIS A O 1
ATOM 2448 N N . ARG A 1 301 ? 19.940 -2.059 -9.265 1.00 95.94 301 ARG A N 1
ATOM 2449 C CA . ARG A 1 301 ? 20.829 -3.210 -9.267 1.00 95.94 301 ARG A CA 1
ATOM 2450 C C . ARG A 1 301 ? 21.814 -3.055 -8.118 1.00 95.94 301 ARG A C 1
ATOM 2452 O O . ARG A 1 301 ? 22.335 -1.954 -7.939 1.00 95.94 301 ARG A O 1
ATOM 2459 N N . TYR A 1 302 ? 22.081 -4.118 -7.371 1.00 94.31 302 TYR A N 1
ATOM 2460 C CA . TYR A 1 302 ? 23.122 -4.102 -6.347 1.00 94.31 302 TYR A CA 1
ATOM 2461 C C . TYR A 1 302 ? 24.354 -4.903 -6.777 1.00 94.31 302 TYR A C 1
ATOM 2463 O O . TYR A 1 302 ? 24.276 -5.857 -7.552 1.00 94.31 302 TYR A O 1
ATOM 2471 N N . GLU A 1 303 ? 25.508 -4.514 -6.253 1.00 91.62 303 GLU A N 1
ATOM 2472 C CA . GLU A 1 303 ? 26.763 -5.240 -6.404 1.00 91.62 303 GLU A CA 1
ATOM 2473 C C . GLU A 1 303 ? 27.517 -5.239 -5.076 1.00 91.62 303 GLU A C 1
ATOM 2475 O O . GLU A 1 303 ? 27.762 -4.183 -4.488 1.00 91.62 303 GLU A O 1
ATOM 2480 N N . PHE A 1 304 ? 27.874 -6.424 -4.583 1.00 89.31 304 PHE A N 1
ATOM 2481 C CA . PHE A 1 304 ? 28.685 -6.547 -3.377 1.00 89.31 304 PHE A CA 1
ATOM 2482 C C . PHE A 1 304 ? 30.135 -6.185 -3.691 1.00 89.31 304 PHE A C 1
ATOM 2484 O O . PHE A 1 304 ? 30.727 -6.709 -4.634 1.00 89.31 304 PHE A O 1
ATOM 2491 N N . LYS A 1 305 ? 30.719 -5.291 -2.891 1.00 87.88 305 LYS A N 1
ATOM 2492 C CA . LYS A 1 305 ? 32.155 -4.995 -2.973 1.00 87.88 305 LYS A CA 1
ATOM 2493 C C . LYS A 1 305 ? 32.963 -6.215 -2.513 1.00 87.88 305 LYS A C 1
ATOM 2495 O O . LYS A 1 305 ? 32.433 -7.049 -1.787 1.00 87.88 305 LYS A O 1
ATOM 2500 N N . LYS A 1 306 ? 34.245 -6.299 -2.897 1.00 80.12 306 LYS A N 1
ATOM 2501 C CA . LYS A 1 306 ? 35.135 -7.459 -2.650 1.00 80.12 306 LYS A CA 1
ATOM 2502 C C . LYS A 1 306 ? 35.159 -7.956 -1.193 1.00 80.12 306 LYS A C 1
ATOM 2504 O O . LYS A 1 306 ? 35.373 -9.135 -0.964 1.00 80.12 306 LYS A O 1
ATOM 2509 N N . GLU A 1 307 ? 34.904 -7.073 -0.231 1.00 75.94 307 GLU A N 1
ATOM 2510 C CA . GLU A 1 307 ? 34.886 -7.377 1.207 1.00 75.94 307 GLU A CA 1
ATOM 2511 C C . GLU A 1 307 ? 33.500 -7.791 1.745 1.00 75.94 307 GLU A C 1
ATOM 2513 O O . GLU A 1 307 ? 33.354 -8.052 2.933 1.00 75.94 307 GLU A O 1
ATOM 2518 N N . GLY A 1 308 ? 32.448 -7.797 0.918 1.00 73.81 308 GLY A N 1
ATOM 2519 C CA . GLY A 1 308 ? 31.085 -8.210 1.289 1.00 73.81 308 GLY A CA 1
ATOM 2520 C C . GLY A 1 308 ? 30.332 -7.276 2.251 1.00 73.81 308 GLY A C 1
ATOM 2521 O O . GLY A 1 308 ? 29.114 -7.364 2.353 1.00 73.81 308 GLY A O 1
ATOM 2522 N N . GLN A 1 309 ? 31.012 -6.334 2.911 1.00 78.75 309 GLN A N 1
ATOM 2523 C CA . GLN A 1 309 ? 30.419 -5.476 3.948 1.00 78.75 309 GLN A CA 1
ATOM 2524 C C . GLN A 1 309 ? 29.489 -4.375 3.414 1.00 78.75 309 GLN A C 1
ATOM 2526 O O . GLN A 1 309 ? 28.679 -3.825 4.159 1.00 78.75 309 GLN A O 1
ATOM 2531 N N . LYS A 1 310 ? 29.626 -3.992 2.138 1.00 85.62 310 LYS A N 1
ATOM 2532 C CA . LYS A 1 310 ? 28.856 -2.902 1.520 1.00 85.62 310 LYS A CA 1
ATOM 2533 C C . LYS A 1 310 ? 28.412 -3.281 0.112 1.00 85.62 310 LYS A C 1
ATOM 2535 O O . LYS A 1 310 ? 29.201 -3.807 -0.673 1.00 85.62 310 LYS A O 1
ATOM 2540 N N . ALA A 1 311 ? 27.174 -2.927 -0.219 1.00 90.06 311 ALA A N 1
ATOM 2541 C CA . ALA A 1 311 ? 26.636 -3.024 -1.569 1.00 90.06 311 ALA A CA 1
ATOM 2542 C C . ALA A 1 311 ? 26.679 -1.653 -2.263 1.00 90.06 311 ALA A C 1
ATOM 2544 O O . ALA A 1 311 ? 26.263 -0.643 -1.694 1.00 90.06 311 ALA A O 1
ATOM 2545 N N . ALA A 1 312 ? 27.195 -1.612 -3.489 1.00 91.88 312 ALA A N 1
ATOM 2546 C CA . ALA A 1 312 ? 27.012 -0.484 -4.392 1.00 91.88 312 ALA A CA 1
ATOM 2547 C C . ALA A 1 312 ? 25.654 -0.618 -5.093 1.00 91.88 312 ALA A C 1
ATOM 2549 O O . ALA A 1 312 ? 25.258 -1.723 -5.459 1.00 91.88 312 ALA A O 1
ATOM 2550 N N . LEU A 1 313 ? 24.943 0.497 -5.269 1.00 94.50 313 LEU A N 1
ATOM 2551 C CA . LEU A 1 313 ? 23.629 0.530 -5.909 1.00 94.50 313 LEU A CA 1
ATOM 2552 C C . LEU A 1 313 ? 23.696 1.323 -7.211 1.00 94.50 313 LEU A C 1
ATOM 2554 O O . LEU A 1 313 ? 24.277 2.406 -7.259 1.00 94.50 313 LEU A O 1
ATOM 2558 N N . HIS A 1 314 ? 23.050 0.797 -8.242 1.00 95.12 314 HIS A N 1
ATOM 2559 C CA . HIS A 1 314 ? 22.938 1.419 -9.553 1.00 95.12 314 HIS A CA 1
ATOM 2560 C C . HIS A 1 314 ? 21.463 1.498 -9.944 1.00 95.12 314 HIS A C 1
ATOM 2562 O O . HIS A 1 314 ? 20.768 0.486 -9.914 1.00 95.12 314 HIS A O 1
ATOM 2568 N N . GLU A 1 315 ? 20.944 2.678 -10.271 1.00 96.62 315 GLU A N 1
ATOM 2569 C CA . GLU A 1 315 ? 19.509 2.833 -10.539 1.00 96.62 315 GLU A CA 1
ATOM 2570 C C . GLU A 1 315 ? 19.084 2.278 -11.898 1.00 96.62 315 GLU A C 1
ATOM 2572 O O . GLU A 1 315 ? 19.801 2.413 -12.883 1.00 96.62 315 GLU A O 1
ATOM 2577 N N . LEU A 1 316 ? 17.896 1.667 -11.944 1.00 96.12 316 LEU A N 1
ATOM 2578 C CA . LEU A 1 316 ? 17.338 1.014 -13.136 1.00 96.12 316 LEU A CA 1
ATOM 2579 C C . LEU A 1 316 ? 15.979 1.574 -13.577 1.00 96.12 316 LEU A C 1
ATOM 2581 O O . LEU A 1 316 ? 15.506 1.267 -14.671 1.00 96.12 316 LEU A O 1
ATOM 2585 N N . GLY A 1 317 ? 15.303 2.324 -12.709 1.00 95.00 317 GLY A N 1
ATOM 2586 C CA . GLY A 1 317 ? 13.896 2.686 -12.871 1.00 95.00 317 GLY A CA 1
ATOM 2587 C C . GLY A 1 317 ? 13.592 4.115 -12.424 1.00 95.00 317 GLY A C 1
ATOM 2588 O O . GLY A 1 317 ? 14.478 4.812 -11.925 1.00 95.00 317 GLY A O 1
ATOM 2589 N N . PRO A 1 318 ? 12.335 4.560 -12.577 1.00 97.38 318 PRO A N 1
ATOM 2590 C CA . PRO A 1 318 ? 11.918 5.886 -12.150 1.00 97.38 318 PRO A CA 1
ATOM 2591 C C . PRO A 1 318 ? 12.105 6.084 -10.647 1.00 97.38 318 PRO A C 1
ATOM 2593 O O . PRO A 1 318 ? 11.942 5.163 -9.843 1.00 97.38 318 PRO A O 1
ATOM 2596 N N . ARG A 1 319 ? 12.327 7.339 -10.252 1.00 98.06 319 ARG A N 1
ATOM 2597 C CA . ARG A 1 319 ? 12.165 7.783 -8.866 1.00 98.06 319 ARG A CA 1
ATOM 2598 C C . ARG A 1 319 ? 10.819 8.461 -8.742 1.00 98.06 319 ARG A C 1
ATOM 2600 O O . ARG A 1 319 ? 10.508 9.374 -9.498 1.00 98.06 319 ARG A O 1
ATOM 2607 N N . PHE A 1 320 ? 10.047 8.080 -7.745 1.00 98.44 320 PHE A N 1
ATOM 2608 C CA . PHE A 1 320 ? 8.887 8.856 -7.338 1.00 98.44 320 PHE A CA 1
ATOM 2609 C C . PHE A 1 320 ? 8.634 8.659 -5.854 1.00 98.44 320 PHE A C 1
ATOM 2611 O O . PHE A 1 320 ? 9.195 7.768 -5.209 1.00 98.44 320 PHE A O 1
ATOM 2618 N N . THR A 1 321 ? 7.809 9.538 -5.311 1.00 98.50 321 THR A N 1
ATOM 2619 C CA . THR A 1 321 ? 7.370 9.479 -3.928 1.00 98.50 321 THR A CA 1
ATOM 2620 C C . THR A 1 321 ? 5.856 9.386 -3.913 1.00 98.50 321 THR A C 1
ATOM 2622 O O . THR A 1 321 ? 5.173 10.195 -4.535 1.00 98.50 321 THR A O 1
ATOM 2625 N N . LEU A 1 322 ? 5.322 8.410 -3.196 1.00 98.56 322 LEU A N 1
ATOM 2626 C CA . LEU A 1 322 ? 3.894 8.256 -2.983 1.00 98.56 322 LEU A CA 1
ATOM 2627 C C . LEU A 1 322 ? 3.504 8.824 -1.626 1.00 98.56 322 LEU A C 1
ATOM 2629 O O . LEU A 1 322 ? 4.269 8.780 -0.663 1.00 98.56 322 LEU A O 1
ATOM 2633 N N . ARG A 1 323 ? 2.287 9.349 -1.552 1.00 97.38 323 ARG A N 1
ATOM 2634 C CA . ARG A 1 323 ? 1.668 9.752 -0.296 1.00 97.38 323 ARG A CA 1
ATOM 2635 C C . ARG A 1 323 ? 0.245 9.233 -0.242 1.00 97.38 323 ARG A C 1
ATOM 2637 O O . ARG A 1 323 ? -0.572 9.654 -1.064 1.00 97.38 323 ARG A O 1
ATOM 2644 N N . LEU A 1 324 ? -0.046 8.361 0.722 1.00 97.69 324 LEU A N 1
ATOM 2645 C CA . LEU A 1 324 ? -1.388 7.818 0.913 1.00 97.69 324 LEU A CA 1
ATOM 2646 C C . LEU A 1 324 ? -2.377 8.959 1.189 1.00 97.69 324 LEU A C 1
ATOM 2648 O O . LEU A 1 324 ? -2.108 9.872 1.976 1.00 97.69 324 LEU A O 1
ATOM 2652 N N . LYS A 1 325 ? -3.507 8.937 0.487 1.00 96.19 325 LYS A N 1
ATOM 2653 C CA . LYS A 1 325 ? -4.599 9.904 0.638 1.00 96.19 325 LYS A CA 1
ATOM 2654 C C . LYS A 1 325 ? -5.821 9.281 1.270 1.00 96.19 325 LYS A C 1
ATOM 2656 O O . LYS A 1 325 ? -6.432 9.923 2.118 1.00 96.19 325 LYS A O 1
ATOM 2661 N N . TRP A 1 326 ? -6.145 8.062 0.876 1.00 94.69 326 TRP A N 1
ATOM 2662 C CA . TRP A 1 326 ? -7.200 7.284 1.493 1.00 94.69 326 TRP A CA 1
ATOM 2663 C C . TRP A 1 326 ? -6.987 5.799 1.219 1.00 94.69 326 TRP A C 1
ATOM 2665 O O . TRP A 1 326 ? -6.333 5.434 0.239 1.00 94.69 326 TRP A O 1
ATOM 2675 N N . LEU A 1 327 ? -7.551 4.983 2.099 1.00 94.75 327 LEU A N 1
ATOM 2676 C CA . LEU A 1 327 ? -7.677 3.539 2.005 1.00 94.75 327 LEU A CA 1
ATOM 2677 C C . LEU A 1 327 ? -9.154 3.197 2.218 1.00 94.75 327 LEU A C 1
ATOM 2679 O O . LEU A 1 327 ? -9.776 3.676 3.168 1.00 94.75 327 LEU A O 1
ATOM 2683 N N . GLN A 1 328 ? -9.709 2.414 1.307 1.00 92.25 328 GLN A N 1
ATOM 2684 C CA . GLN A 1 328 ? -11.093 1.967 1.292 1.00 92.25 328 GLN A CA 1
ATOM 2685 C C . GLN A 1 328 ? -11.117 0.442 1.383 1.00 92.25 328 GLN A C 1
ATOM 2687 O O . GLN A 1 328 ? -10.315 -0.218 0.719 1.00 92.25 328 GLN A O 1
ATOM 2692 N N . LYS A 1 329 ? -12.056 -0.107 2.155 1.00 88.50 329 LYS A N 1
ATOM 2693 C CA . LYS A 1 329 ? -12.367 -1.533 2.108 1.00 88.50 329 LYS A CA 1
ATOM 2694 C C . LYS A 1 329 ? -13.023 -1.891 0.781 1.00 88.50 329 LYS A C 1
ATOM 2696 O O . LYS A 1 329 ? -13.816 -1.116 0.230 1.00 88.50 329 LYS A O 1
ATOM 2701 N N . GLY A 1 330 ? -12.708 -3.089 0.308 1.00 89.06 330 GLY A N 1
ATOM 2702 C CA . GLY A 1 330 ? -13.203 -3.599 -0.955 1.00 89.06 330 GLY A CA 1
ATOM 2703 C C . GLY A 1 330 ? -12.669 -2.854 -2.175 1.00 89.06 330 GLY A C 1
ATOM 2704 O O . GLY A 1 330 ? -11.858 -1.918 -2.114 1.00 89.06 330 GLY A O 1
ATOM 2705 N N . THR A 1 331 ? -13.176 -3.283 -3.325 1.00 89.12 331 THR A N 1
ATOM 2706 C CA . THR A 1 331 ? -12.817 -2.684 -4.607 1.00 89.12 331 THR A CA 1
ATOM 2707 C C . THR A 1 331 ? -13.408 -1.281 -4.771 1.00 89.12 331 THR A C 1
ATOM 2709 O O . THR A 1 331 ? -14.283 -0.837 -4.025 1.00 89.12 331 THR A O 1
ATOM 2712 N N . PHE A 1 332 ? -12.917 -0.559 -5.778 1.00 82.69 332 PHE A N 1
ATOM 2713 C CA . PHE A 1 332 ? -13.260 0.837 -6.036 1.00 82.69 332 PHE A CA 1
ATOM 2714 C C . PHE A 1 332 ? -14.780 1.126 -6.028 1.00 82.69 332 PHE A C 1
ATOM 2716 O O . PHE A 1 332 ? -15.494 0.809 -6.992 1.00 82.69 332 PHE A O 1
ATOM 2723 N N . ASP A 1 333 ? -15.257 1.834 -4.993 1.00 80.06 333 ASP A N 1
ATOM 2724 C CA . ASP A 1 333 ? -16.629 2.342 -4.916 1.00 80.06 333 ASP A CA 1
ATOM 2725 C C . ASP A 1 333 ? -16.690 3.812 -4.488 1.00 80.06 333 ASP A C 1
ATOM 2727 O O . ASP A 1 333 ? -16.517 4.180 -3.333 1.00 80.06 333 ASP A O 1
ATOM 2731 N N . THR A 1 334 ? -17.018 4.676 -5.445 1.00 70.56 334 THR A N 1
ATOM 2732 C CA . THR A 1 334 ? -17.072 6.126 -5.241 1.00 70.56 334 THR A CA 1
ATOM 2733 C C . THR A 1 334 ? -18.297 6.627 -4.489 1.00 70.56 334 THR A C 1
ATOM 2735 O O . THR A 1 334 ? -18.298 7.793 -4.104 1.00 70.56 334 THR A O 1
ATOM 2738 N N . ARG A 1 335 ? -19.362 5.826 -4.344 1.00 72.25 335 ARG A N 1
ATOM 2739 C CA . ARG A 1 335 ? -20.629 6.302 -3.753 1.00 72.25 335 ARG A CA 1
ATOM 2740 C C . ARG A 1 335 ? -20.827 5.842 -2.318 1.00 72.25 335 ARG A C 1
ATOM 2742 O O . ARG A 1 335 ? -21.234 6.647 -1.492 1.00 72.25 335 ARG A O 1
ATOM 2749 N N . TRP A 1 336 ? -20.541 4.574 -2.045 1.00 74.88 336 TRP A N 1
ATOM 2750 C CA . TRP A 1 336 ? -20.834 3.937 -0.758 1.00 74.88 336 TRP A CA 1
ATOM 2751 C C . TRP A 1 336 ? -19.615 3.224 -0.165 1.00 74.88 336 TRP A C 1
ATOM 2753 O O . TRP A 1 336 ? -19.763 2.430 0.758 1.00 74.88 336 TRP A O 1
ATOM 2763 N N . GLY A 1 337 ? -18.418 3.493 -0.699 1.00 75.81 337 GLY A N 1
ATOM 2764 C CA . GLY A 1 337 ? -17.183 2.876 -0.234 1.00 75.81 337 GLY A CA 1
ATOM 2765 C C . GLY A 1 337 ? -16.910 3.176 1.239 1.00 75.81 337 GLY A C 1
ATOM 2766 O O . GLY A 1 337 ? -16.911 4.334 1.662 1.00 75.81 337 GLY A O 1
ATOM 2767 N N . GLU A 1 338 ? -16.652 2.128 2.018 1.00 82.69 338 GLU A N 1
ATOM 2768 C CA . GLU A 1 338 ? -16.250 2.248 3.417 1.00 82.69 338 GLU A CA 1
ATOM 2769 C C . GLU A 1 338 ? -14.763 2.617 3.484 1.00 82.69 338 GLU A C 1
ATOM 2771 O O . GLU A 1 338 ? -13.886 1.806 3.181 1.00 82.69 338 GLU A O 1
ATOM 2776 N N . PHE A 1 339 ? -14.462 3.859 3.861 1.00 84.19 339 PHE A N 1
ATOM 2777 C CA . PHE A 1 339 ? -13.083 4.307 4.027 1.00 84.19 339 PHE A CA 1
ATOM 2778 C C . PHE A 1 339 ? -12.535 3.877 5.386 1.00 84.19 339 PHE A C 1
ATOM 2780 O O . PHE A 1 339 ? -12.956 4.387 6.423 1.00 84.19 339 PHE A O 1
ATOM 2787 N N . GLU A 1 340 ? -11.544 2.990 5.372 1.00 83.81 340 GLU A N 1
ATOM 2788 C CA . GLU A 1 340 ? -10.797 2.605 6.569 1.00 83.81 340 GLU A CA 1
ATOM 2789 C C . GLU A 1 340 ? -9.951 3.777 7.084 1.00 83.81 340 GLU A C 1
ATOM 2791 O O . GLU A 1 340 ? -9.865 4.034 8.287 1.00 83.81 340 GLU A O 1
ATOM 2796 N N . TRP A 1 341 ? -9.350 4.530 6.160 1.00 88.12 341 TRP A N 1
ATOM 2797 C CA . TRP A 1 341 ? -8.500 5.662 6.498 1.00 88.12 341 TRP A CA 1
ATOM 2798 C C . TRP A 1 341 ? -8.572 6.765 5.443 1.00 88.12 341 TRP A C 1
ATOM 2800 O O . TRP A 1 341 ? -8.555 6.501 4.243 1.00 88.12 341 TRP A O 1
ATOM 2810 N N . VAL A 1 342 ? -8.596 8.026 5.880 1.00 89.00 342 VAL A N 1
ATOM 2811 C CA . VAL A 1 342 ? -8.563 9.205 5.000 1.00 89.00 342 VAL A CA 1
ATOM 2812 C C . VAL A 1 342 ? -7.647 10.262 5.597 1.00 89.00 342 VAL A C 1
ATOM 2814 O O . VAL A 1 342 ? -7.783 10.625 6.764 1.00 89.00 342 VAL A O 1
ATOM 2817 N N . LEU A 1 343 ? -6.751 10.820 4.782 1.00 87.00 343 LEU A N 1
ATOM 2818 C CA . LEU A 1 343 ? -5.882 11.920 5.184 1.00 87.00 343 LEU A CA 1
ATOM 2819 C C . LEU A 1 343 ? -6.667 13.236 5.255 1.00 87.00 343 LEU A C 1
ATOM 2821 O O . LEU A 1 343 ? -6.769 13.978 4.272 1.00 87.00 343 LEU A O 1
ATOM 2825 N N . LYS A 1 344 ? -7.148 13.581 6.447 1.00 83.75 344 LYS A N 1
ATOM 2826 C CA . LYS A 1 344 ? -7.756 14.884 6.724 1.00 83.75 344 LYS A CA 1
ATOM 2827 C C . LYS A 1 344 ? -6.694 15.906 7.118 1.00 83.75 344 LYS A C 1
ATOM 2829 O O . LYS A 1 344 ? -6.365 16.043 8.291 1.00 83.75 344 LYS A O 1
ATOM 2834 N N . ARG A 1 345 ? -6.150 16.634 6.136 1.00 74.56 345 ARG A N 1
ATOM 2835 C CA . ARG A 1 345 ? -5.022 17.573 6.330 1.00 74.56 345 ARG A CA 1
ATOM 2836 C C . ARG A 1 345 ? -5.166 18.479 7.556 1.00 74.56 345 ARG A C 1
ATOM 2838 O O . ARG A 1 345 ? -4.282 18.481 8.403 1.00 74.56 345 ARG A O 1
ATOM 2845 N N . HIS A 1 346 ? -6.283 19.194 7.672 1.00 72.06 346 HIS A N 1
ATOM 2846 C CA . HIS A 1 346 ? -6.487 20.178 8.741 1.00 72.06 346 HIS A CA 1
ATOM 2847 C C . HIS A 1 346 ? -6.575 19.559 10.145 1.00 72.06 346 HIS A C 1
ATOM 2849 O O . HIS A 1 346 ? -6.200 20.207 11.113 1.00 72.06 346 HIS A O 1
ATOM 2855 N N . GLU A 1 347 ? -7.015 18.305 10.261 1.00 70.50 347 GLU A N 1
ATOM 2856 C CA . GLU A 1 347 ? -7.144 17.605 11.547 1.00 70.50 347 GLU A CA 1
ATOM 2857 C C . GLU A 1 347 ? -5.866 16.822 11.899 1.00 70.50 347 GLU A C 1
ATOM 2859 O O . GLU A 1 347 ? -5.443 16.752 13.055 1.00 70.50 347 GLU A O 1
ATOM 2864 N N . MET A 1 348 ? -5.238 16.218 10.890 1.00 68.56 348 MET A N 1
ATOM 2865 C CA . MET A 1 348 ? -4.228 15.172 11.062 1.00 68.56 348 MET A CA 1
ATOM 2866 C C . MET A 1 348 ? -2.793 15.665 10.873 1.00 68.56 348 MET A C 1
ATOM 2868 O O . MET A 1 348 ? -1.884 15.081 11.457 1.00 68.56 348 MET A O 1
ATOM 2872 N N . GLU A 1 349 ? -2.570 16.744 10.118 1.00 68.75 349 GLU A N 1
ATOM 2873 C CA . GLU A 1 349 ? -1.241 17.356 9.937 1.00 68.75 349 GLU A CA 1
ATOM 2874 C C . GLU A 1 349 ? -0.950 18.457 10.976 1.00 68.75 349 GLU A C 1
ATOM 2876 O O . GLU A 1 349 ? -0.033 19.258 10.807 1.00 68.75 349 GLU A O 1
ATOM 2881 N N . THR A 1 350 ? -1.704 18.487 12.078 1.00 63.31 350 THR A N 1
ATOM 2882 C CA . THR A 1 350 ? -1.542 19.456 13.178 1.00 63.31 350 THR A CA 1
ATOM 2883 C C . THR A 1 350 ? -0.201 19.322 13.903 1.00 63.31 350 THR A C 1
ATOM 2885 O O . THR A 1 350 ? 0.304 20.296 14.456 1.00 63.31 350 THR A O 1
ATOM 2888 N N . SER A 1 351 ? 0.420 18.136 13.872 1.00 66.25 351 SER A N 1
ATOM 2889 C CA . SER A 1 351 ? 1.733 17.878 14.468 1.00 66.25 351 SER A CA 1
ATOM 2890 C C . SER A 1 351 ? 2.711 17.298 13.453 1.00 66.25 351 SER A C 1
ATOM 2892 O O . SER A 1 351 ? 2.469 16.250 12.863 1.00 66.25 351 SER A O 1
ATOM 2894 N N . ARG A 1 352 ? 3.892 17.920 13.338 1.00 66.56 352 ARG A N 1
ATOM 2895 C CA . ARG A 1 352 ? 5.006 17.440 12.496 1.00 66.56 352 ARG A CA 1
ATOM 2896 C C . ARG A 1 352 ? 5.700 16.176 13.030 1.00 66.56 352 ARG A C 1
ATOM 2898 O O . ARG A 1 352 ? 6.639 15.695 12.401 1.00 66.56 352 ARG A O 1
ATOM 2905 N N . ARG A 1 353 ? 5.294 15.677 14.204 1.00 69.50 353 ARG A N 1
ATOM 2906 C CA . ARG A 1 353 ? 5.873 14.489 14.862 1.00 69.50 353 ARG A CA 1
ATOM 2907 C C . ARG A 1 353 ? 4.999 13.240 14.738 1.00 69.50 353 ARG A C 1
ATOM 2909 O O . ARG A 1 353 ? 5.427 12.173 15.165 1.00 69.50 353 ARG A O 1
ATOM 2916 N N . ARG A 1 354 ? 3.776 13.372 14.219 1.00 69.56 354 ARG A N 1
ATOM 2917 C CA . ARG A 1 354 ? 2.835 12.260 14.079 1.00 69.56 354 ARG A CA 1
ATOM 2918 C C . ARG A 1 354 ? 2.864 11.745 12.645 1.00 69.56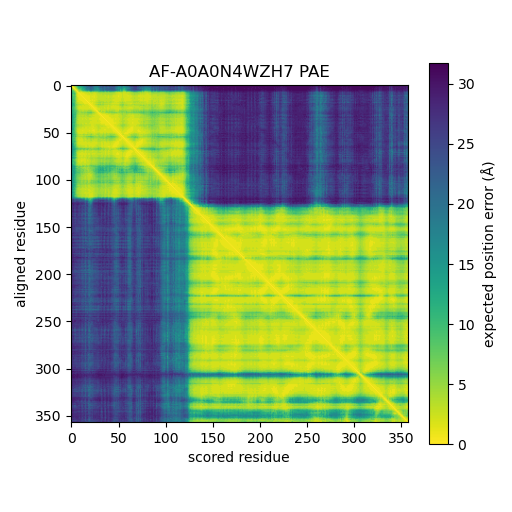 354 ARG A C 1
ATOM 2920 O O . ARG A 1 354 ? 2.712 12.533 11.719 1.00 69.56 354 ARG A O 1
ATOM 2927 N N . PHE A 1 355 ? 3.033 10.435 12.507 1.00 76.56 355 PHE A N 1
ATOM 2928 C CA . PHE A 1 355 ? 3.034 9.708 11.238 1.00 76.56 355 PHE A CA 1
ATOM 2929 C C . PHE A 1 355 ? 2.033 8.551 11.331 1.00 76.56 355 PHE A C 1
ATOM 2931 O O . PHE A 1 355 ? 1.696 8.115 12.438 1.00 76.56 355 PHE A O 1
ATOM 2938 N N . PHE A 1 356 ? 1.515 8.114 10.191 1.00 79.75 356 PHE A N 1
ATOM 2939 C CA . PHE A 1 356 ? 0.397 7.178 10.080 1.00 79.75 356 PHE A CA 1
ATOM 2940 C C . PHE A 1 356 ? 0.754 5.860 9.395 1.00 79.75 356 PHE A C 1
ATOM 2942 O O . PHE A 1 356 ? -0.041 4.937 9.522 1.00 79.75 356 PHE A O 1
ATOM 2949 N N . LEU A 1 357 ? 1.885 5.785 8.684 1.00 77.38 357 LEU A N 1
ATOM 2950 C CA . LEU A 1 357 ? 2.418 4.575 8.047 1.00 77.38 357 LEU A CA 1
ATOM 2951 C C . LEU A 1 357 ? 3.545 3.959 8.875 1.00 77.38 357 LEU A C 1
ATOM 2953 O O . LEU A 1 357 ? 4.449 4.712 9.296 1.00 77.38 357 LEU A O 1
#

Secondary structure (DSSP, 8-state):
--GGGGSHHHHHHHHHHHHSTT------TT--HHHHHHHHHHTT-SEEEEEEEETTEEEEEEEEETTT--EEEEE-S----GGGSTTPPPPPSSPPP---TT--SHHHHHHHHHHHTTS---TT--HHHHHHHHHHHSTTHHHHTT-S---EEEEESTT--HHHHHHHHHHHHHSTTEEE---TT--HHHHHHHHHHTT-SEEEEEEEETTEEEEEEEEESSS--EEEEEEEEEE-GGGSTTPPPPPSSPPEEEEES--SHHHHHHHHHHHTTS-SS--GGG-EEEEEEEETTEEEEEEEEEEE-TTSS-EEEEE-S-EEEEEEEEEESSS--TTT--EEEE--HHHHTT-TT----

InterPro domains:
  IPR007109 Brix domain [PF04427] (11-132)
  IPR007109 Brix domain [PF04427] (166-324)
  IPR007109 Brix domain [PS50833] (1-146)
  IPR007109 Brix domain [PS50833] (150-333)
  IPR007109 Brix domain [SM00879] (1-152)
  IPR007109 Brix domain [SM00879] (153-327)
  IPR044281 U3 snoRNP protein/Ribosome production factor 1 [PTHR22734] (132-357)

Mean predicted aligned error: 13.95 Å

Solvent-accessible surface area (backbone atoms only — not comparable to full-atom values): 20586 Å² total; per-residue (Å²): 131,67,91,63,72,78,43,59,47,48,51,50,53,53,55,48,47,75,66,31,65,98,63,80,93,78,84,60,89,84,58,56,65,73,57,52,52,53,50,38,48,77,69,68,41,56,62,48,78,46,78,38,71,53,98,80,32,65,42,29,40,33,45,32,36,46,89,86,45,69,69,51,79,44,75,52,88,76,88,78,55,70,92,74,42,87,90,62,75,84,83,71,94,67,86,76,83,86,85,80,81,90,40,83,4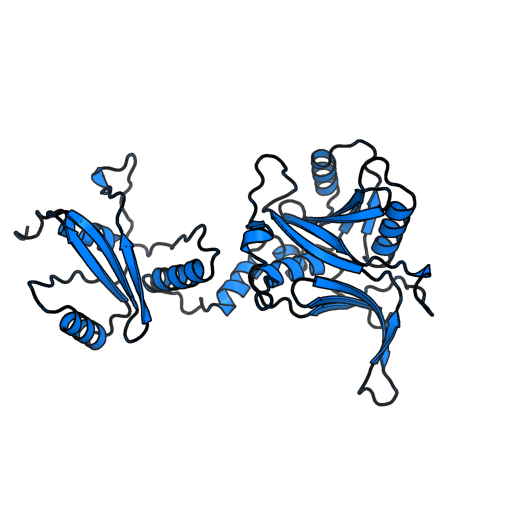6,79,66,32,44,55,51,50,52,60,57,51,69,55,41,90,68,65,90,73,69,44,84,66,42,48,50,53,51,47,56,63,69,40,83,58,21,50,48,78,71,66,75,50,78,44,25,33,40,37,33,48,43,61,82,62,43,72,59,39,52,51,49,52,54,50,50,45,71,70,33,60,64,45,46,81,47,84,50,50,88,61,54,65,67,57,51,51,56,51,36,43,77,68,66,29,37,31,39,39,35,39,35,62,53,97,75,33,65,41,28,37,39,41,27,34,42,79,63,15,45,22,36,36,26,39,50,40,78,76,41,53,40,90,78,41,86,82,49,47,85,72,70,91,50,44,40,40,79,46,76,38,61,43,80,33,74,60,11,41,54,51,46,53,57,61,49,56,52,44,62,90,73,48,35,71,91,59,30,31,37,38,33,41,38,44,54,88,52,34,32,38,41,43,29,30,36,57,44,72,42,99,81,66,84,48,69,50,77,41,43,40,42,44,38,34,30,36,29,77,44,35,34,27,52,32,46,84,46,94,85,79,48,51,64,81,41,69,67,48,60,88,77,62,63,74,43,98,85,66,68,68,53

Radius of gyration: 27.18 Å; Cα contacts (8 Å, |Δi|>4): 608; chains: 1; bounding box: 73×41×75 Å

Foldseek 3Di:
DDPVCPFQVVLVVVQVPLQQPPDDDDDCVVPDVVVVLVVCVVVVNQWDWDFDDDPSHGQKIWIDGPDDADIDIDGDPDDDHLVRDPPRDDDDPDFDDDDQPPLLDPVSVSVVVSVVVRGDDPPCDDVVSVLVVCCCPAPLNCVVVVVDFAAEEEEEDAPADPQQVLQSVLVPLQFANYDYDYCHPPDVVVVLVVCQVVVHQKYWYFYDDPNHGFWIWIAGDDWAKIWIWTKDDKDWQVNDPQADAADNWFAAEAEEDLPASVSVSVSSSVVSRGGPDGDCVRQKYWYFYDDQQKTWTFIWRWDQDPVNPDIDTHGHGIIIIIHIAWMFGTGDDPPDTHTPDGDPCVVQVPDSPDGDD